Protein AF-A0A9P1HCJ3-F1 (afdb_monomer_lite)

pLDDT: mean 73.79, std 17.3, range [34.56, 95.31]

Foldseek 3Di:
DDAPFPPRDDPDDDDDPDPVDDVVCPPPDDDDDDDDPVCNVVVVVVVPFDADDVRHGPDDDDDPDDDDPDDPDPPDDDDDPPPPPPPPPDDDDDPDDDDPDPVPDPPPPVVVVVVVVVVVCCVVVPPDDDDPLVVDPDPVDDPDDPADPVNLVPDQDDDDPCSVVVVVVSVVVVVVVVVVVVVVVVPPDDDPDDPPPPVVVVVVVVVVVVVVVVVVVVVVVVVVVVVVVVVVVPPDDDDDDPDDDDD

Sequence (247 aa):
MANAGPNDNGSQFFITIGTEGTPSLNKKHTLFGKVVGPTVYNMLNIANCDIGEDERPKTINKILGAKIVSNPFNDIVPREPKKKEKKKDKKKEEKKVETKKLNLLSFGDEAEEDEAEIEQVNKKLNIKGKSAHDVLQDEKLSTQVAVTRDEFEDYEPEANEDSSKVSESLDKIRAKFAKRKKQTEAADEPEEEEKEIDYDKMKAEQRKEDEEARISEMQSELKAMQKEYLKAIRGPKQKKNQQGISL

Structure (mmCIF, N/CA/C/O backbone):
data_AF-A0A9P1HCJ3-F1
#
_entry.id   AF-A0A9P1HCJ3-F1
#
loop_
_atom_site.group_PDB
_atom_site.id
_atom_site.type_symbol
_atom_site.label_atom_id
_atom_site.label_alt_id
_atom_site.label_comp_id
_atom_site.label_asym_id
_atom_site.label_entity_id
_atom_site.label_seq_id
_atom_site.pdbx_PDB_ins_code
_atom_site.Cartn_x
_atom_site.Cartn_y
_atom_site.Cartn_z
_atom_site.occupancy
_atom_site.B_iso_or_equiv
_atom_site.auth_seq_id
_atom_site.auth_comp_id
_atom_site.auth_asym_id
_atom_site.auth_atom_id
_atom_site.pdbx_PDB_model_num
ATOM 1 N N . MET A 1 1 ? 9.326 2.859 -7.436 1.00 93.25 1 MET A N 1
ATOM 2 C CA . MET A 1 1 ? 9.964 2.414 -6.180 1.00 93.25 1 MET A CA 1
ATOM 3 C C . MET A 1 1 ? 10.653 3.606 -5.556 1.00 93.25 1 MET A C 1
ATOM 5 O O . MET A 1 1 ? 11.286 4.361 -6.291 1.00 93.25 1 MET A O 1
ATOM 9 N N . ALA A 1 2 ? 10.479 3.809 -4.251 1.00 93.38 2 ALA A N 1
ATOM 10 C CA . ALA A 1 2 ? 11.213 4.846 -3.534 1.00 93.38 2 ALA A CA 1
ATOM 11 C C . ALA A 1 2 ? 12.668 4.393 -3.352 1.00 93.38 2 ALA A C 1
ATOM 13 O O . ALA A 1 2 ? 12.914 3.211 -3.109 1.00 93.38 2 ALA A O 1
ATOM 14 N N . ASN A 1 3 ? 13.608 5.319 -3.513 1.00 93.94 3 ASN A N 1
ATOM 15 C CA . ASN A 1 3 ? 15.036 5.084 -3.328 1.00 93.94 3 ASN A CA 1
ATOM 16 C C . ASN A 1 3 ? 15.704 6.363 -2.798 1.00 93.94 3 ASN A C 1
ATOM 18 O O . ASN A 1 3 ? 15.200 7.462 -3.035 1.00 93.94 3 ASN A O 1
ATOM 22 N N . ALA A 1 4 ? 16.824 6.221 -2.085 1.00 92.31 4 ALA A N 1
ATOM 23 C CA . ALA A 1 4 ? 17.695 7.345 -1.730 1.00 92.31 4 ALA A CA 1
ATOM 24 C C . ALA A 1 4 ? 18.913 7.464 -2.669 1.00 92.31 4 ALA A C 1
ATOM 26 O O . ALA A 1 4 ? 19.679 8.424 -2.588 1.00 92.31 4 ALA A O 1
ATOM 27 N N . GLY A 1 5 ? 19.093 6.503 -3.581 1.00 90.81 5 GLY A N 1
ATOM 28 C CA . GLY A 1 5 ? 20.186 6.472 -4.546 1.00 90.81 5 GLY A CA 1
ATOM 29 C C . GLY A 1 5 ? 20.112 5.281 -5.511 1.00 90.81 5 GLY A C 1
ATOM 30 O O . GLY A 1 5 ? 19.133 4.525 -5.511 1.00 90.81 5 GLY A O 1
ATOM 31 N N . PRO A 1 6 ? 21.136 5.098 -6.364 1.00 89.50 6 PRO A N 1
ATOM 32 C CA . PRO A 1 6 ? 21.217 3.962 -7.278 1.00 89.50 6 PRO A CA 1
ATOM 33 C C . PRO A 1 6 ? 21.221 2.632 -6.514 1.00 89.50 6 PRO A C 1
ATOM 35 O O . PRO A 1 6 ? 21.930 2.490 -5.523 1.00 89.50 6 PRO A O 1
ATOM 38 N N . ASN A 1 7 ? 20.462 1.646 -7.000 1.00 89.31 7 ASN A N 1
ATOM 39 C CA . ASN A 1 7 ? 20.349 0.298 -6.419 1.00 89.31 7 ASN A CA 1
ATOM 40 C C . ASN A 1 7 ? 19.829 0.224 -4.967 1.00 89.31 7 ASN A C 1
ATOM 42 O O . ASN A 1 7 ? 19.933 -0.825 -4.341 1.00 89.31 7 ASN A O 1
ATOM 46 N N . ASP A 1 8 ? 19.197 1.283 -4.459 1.00 94.19 8 ASP A N 1
ATOM 47 C CA . ASP A 1 8 ? 18.611 1.344 -3.111 1.00 94.19 8 ASP A CA 1
ATOM 48 C C . ASP A 1 8 ? 17.088 1.091 -3.124 1.00 94.19 8 ASP A C 1
ATOM 50 O O . ASP A 1 8 ? 16.290 1.781 -2.492 1.00 94.19 8 ASP A O 1
ATOM 54 N N . ASN A 1 9 ? 16.640 0.127 -3.934 1.00 93.44 9 ASN A N 1
ATOM 55 C CA . ASN A 1 9 ? 15.220 -0.214 -4.016 1.00 93.44 9 ASN A CA 1
ATOM 56 C C . ASN A 1 9 ? 14.856 -1.193 -2.891 1.00 93.44 9 ASN A C 1
ATOM 58 O O . ASN A 1 9 ? 15.189 -2.376 -2.955 1.00 93.44 9 ASN A O 1
ATOM 62 N N . GLY A 1 10 ? 14.156 -0.697 -1.872 1.00 92.94 10 GLY A N 1
ATOM 63 C CA . GLY A 1 10 ? 13.624 -1.506 -0.774 1.00 92.94 10 GLY A CA 1
ATOM 64 C C . GLY A 1 10 ? 12.189 -1.985 -1.013 1.00 92.94 10 GLY A C 1
ATOM 65 O O . GLY A 1 10 ? 11.797 -2.325 -2.124 1.00 92.94 10 GLY A O 1
ATOM 66 N N . SER A 1 11 ? 11.379 -1.988 0.049 1.00 94.31 11 SER A N 1
ATOM 67 C CA . SER A 1 11 ? 9.933 -2.257 -0.023 1.00 94.31 11 SER A CA 1
ATOM 68 C C . SER A 1 11 ? 9.075 -0.989 -0.116 1.00 94.31 11 SER A C 1
ATOM 70 O O . SER A 1 11 ? 7.862 -1.083 -0.285 1.00 94.31 11 SER A O 1
ATOM 72 N N . GLN A 1 12 ? 9.679 0.195 0.026 1.00 95.31 12 GLN A N 1
ATOM 73 C CA . GLN A 1 12 ? 8.962 1.466 -0.027 1.00 95.31 12 GLN A CA 1
ATOM 74 C C . GLN A 1 12 ? 8.597 1.825 -1.472 1.00 95.31 12 GLN A C 1
ATOM 76 O O . GLN A 1 12 ? 9.419 1.769 -2.392 1.00 95.31 12 GLN A O 1
ATOM 81 N N . PHE A 1 13 ? 7.353 2.240 -1.673 1.00 94.94 13 PHE A N 1
ATOM 82 C CA . PHE A 1 13 ? 6.845 2.697 -2.958 1.00 94.94 13 PHE A CA 1
ATOM 83 C C . PHE A 1 13 ? 6.013 3.963 -2.770 1.00 94.94 13 PHE A C 1
ATOM 85 O O . PHE A 1 13 ? 5.537 4.256 -1.677 1.00 94.94 13 PHE A O 1
ATOM 92 N N . PHE A 1 14 ? 5.849 4.708 -3.855 1.00 92.44 14 PHE A N 1
ATOM 93 C CA . PHE A 1 14 ? 5.005 5.892 -3.924 1.00 92.44 14 PHE A CA 1
ATOM 94 C C . PHE A 1 14 ? 4.099 5.773 -5.143 1.00 92.44 14 PHE A C 1
ATOM 96 O O . PHE A 1 14 ? 4.376 4.991 -6.059 1.00 92.44 14 PHE A O 1
ATOM 103 N N . ILE A 1 15 ? 3.027 6.555 -5.151 1.00 92.06 15 ILE A N 1
ATOM 104 C CA . ILE A 1 15 ? 2.077 6.601 -6.254 1.00 92.06 15 ILE A CA 1
ATOM 105 C C . ILE A 1 15 ? 1.998 8.039 -6.759 1.00 92.06 15 ILE A C 1
ATOM 107 O O . ILE A 1 15 ? 1.951 8.982 -5.974 1.00 92.06 15 ILE A O 1
ATOM 111 N N . THR A 1 16 ? 2.026 8.215 -8.075 1.00 91.50 16 THR A N 1
ATOM 112 C CA . THR A 1 16 ? 1.997 9.532 -8.717 1.00 91.50 16 THR A CA 1
ATOM 113 C C . THR A 1 16 ? 0.562 10.038 -8.824 1.00 91.50 16 THR A C 1
ATOM 115 O O . THR A 1 16 ? -0.258 9.395 -9.475 1.00 91.50 16 THR A O 1
ATOM 118 N N . ILE A 1 17 ? 0.265 11.185 -8.211 1.00 87.81 17 ILE A N 1
ATOM 119 C CA . ILE A 1 17 ? -1.085 11.782 -8.190 1.00 87.81 17 ILE A CA 1
ATOM 120 C C . ILE A 1 17 ? -1.274 12.827 -9.309 1.00 87.81 17 ILE A C 1
ATOM 122 O O . ILE A 1 17 ? -2.397 13.113 -9.711 1.00 87.81 17 ILE A O 1
ATOM 126 N N . GLY A 1 18 ? -0.183 13.394 -9.835 1.00 78.81 18 GLY A N 1
ATOM 127 C CA . GLY A 1 18 ? -0.240 14.474 -10.822 1.00 78.81 18 GLY A CA 1
ATOM 128 C C . GLY A 1 18 ? -0.685 14.019 -12.215 1.00 78.81 18 GLY A C 1
ATOM 129 O O . GLY A 1 18 ? -0.161 13.043 -12.753 1.00 78.81 18 GLY A O 1
ATOM 130 N N . THR A 1 19 ? -1.595 14.782 -12.824 1.00 71.31 19 THR A N 1
ATOM 131 C CA . THR A 1 19 ? -2.056 14.623 -14.216 1.00 71.31 19 THR A CA 1
ATOM 132 C C . THR A 1 19 ? -0.987 14.981 -15.249 1.00 71.31 19 THR A C 1
ATOM 134 O O . THR A 1 19 ? -0.964 14.392 -16.324 1.00 71.31 19 THR A O 1
ATOM 137 N N . GLU A 1 20 ? -0.071 15.894 -14.921 1.00 75.06 20 GLU A N 1
ATOM 138 C CA . GLU A 1 20 ? 1.020 16.331 -15.812 1.00 75.06 20 GLU A CA 1
ATOM 139 C C . GLU A 1 20 ? 2.244 15.393 -15.784 1.00 75.06 20 GLU A C 1
ATOM 141 O O . GLU A 1 20 ? 3.224 15.597 -16.502 1.00 75.06 20 GLU A O 1
ATOM 146 N N . GLY A 1 21 ? 2.193 14.331 -14.971 1.00 75.06 21 GLY A N 1
ATOM 147 C CA . GLY A 1 21 ? 3.339 13.464 -14.714 1.00 75.06 21 GLY A CA 1
ATOM 148 C C . GLY A 1 21 ? 4.440 14.164 -13.905 1.00 75.06 21 GLY A C 1
ATOM 149 O O . GLY A 1 21 ? 4.333 15.321 -13.514 1.00 75.06 21 GLY A O 1
ATOM 150 N N . THR A 1 22 ? 5.511 13.435 -13.588 1.00 86.38 22 THR A N 1
ATOM 151 C CA . THR A 1 22 ? 6.635 13.947 -12.778 1.00 86.38 22 THR A CA 1
ATOM 152 C C . THR A 1 22 ? 7.954 13.753 -13.535 1.00 86.38 22 THR A C 1
ATOM 154 O O . THR A 1 22 ? 8.669 12.773 -13.305 1.00 86.38 22 THR A O 1
ATOM 157 N N . PRO A 1 23 ? 8.311 14.664 -14.465 1.00 88.19 23 PRO A N 1
ATOM 158 C CA . PRO A 1 23 ? 9.477 14.480 -15.332 1.00 88.19 23 PRO A CA 1
ATOM 159 C C . PRO A 1 23 ? 10.807 14.450 -14.563 1.00 88.19 23 PRO A C 1
ATOM 161 O O . PRO A 1 23 ? 11.772 13.842 -15.021 1.00 88.19 23 PRO A O 1
ATOM 164 N N . SER A 1 24 ? 10.854 15.043 -13.368 1.00 88.81 24 SER A N 1
ATOM 165 C CA . SER A 1 24 ? 12.015 15.041 -12.468 1.00 88.81 24 SER A CA 1
ATOM 166 C C . SER A 1 24 ? 12.389 13.654 -11.926 1.00 88.81 24 SER A C 1
ATOM 168 O O . SER A 1 24 ? 13.541 13.455 -11.518 1.00 88.81 24 SER A O 1
ATOM 170 N N . LEU A 1 25 ? 11.437 12.714 -11.932 1.00 89.94 25 LEU A N 1
ATOM 171 C CA . LEU A 1 25 ? 11.580 11.341 -11.437 1.00 89.94 25 LEU A CA 1
ATOM 172 C C . LEU A 1 25 ? 11.974 10.352 -12.550 1.00 89.94 25 LEU A C 1
ATOM 174 O O . LEU A 1 25 ? 12.326 9.200 -12.267 1.00 89.94 25 LEU A O 1
ATOM 178 N N . ASN A 1 26 ? 11.961 10.795 -13.813 1.00 90.06 26 ASN A N 1
ATOM 179 C CA . ASN A 1 26 ? 12.306 9.966 -14.963 1.00 90.06 26 ASN A CA 1
ATOM 180 C C . ASN A 1 26 ? 13.742 9.441 -14.861 1.00 90.06 26 ASN A C 1
ATOM 182 O O . ASN A 1 26 ? 14.668 10.177 -14.525 1.00 90.06 26 ASN A O 1
ATOM 186 N N . LYS A 1 27 ? 13.924 8.154 -15.186 1.00 90.38 27 LYS A N 1
ATOM 187 C CA . LYS A 1 27 ? 15.209 7.428 -15.125 1.00 90.38 27 LYS A CA 1
ATOM 188 C C . LYS A 1 27 ? 15.866 7.363 -13.732 1.00 90.38 27 LYS A C 1
ATOM 190 O O . LYS A 1 27 ? 16.975 6.853 -13.630 1.00 90.38 27 LYS A O 1
ATOM 195 N N . LYS A 1 28 ? 15.199 7.832 -12.669 1.00 91.25 28 LYS A N 1
ATOM 196 C CA . LYS A 1 28 ? 15.683 7.735 -11.278 1.00 91.25 28 LYS A CA 1
ATOM 197 C C . LYS A 1 28 ? 14.972 6.646 -10.484 1.00 91.25 28 LYS A C 1
ATOM 199 O O . LYS A 1 28 ? 15.607 5.950 -9.699 1.00 91.25 28 LYS A O 1
ATOM 204 N N . HIS A 1 29 ? 13.670 6.482 -10.708 1.00 92.69 29 HIS A N 1
ATOM 205 C CA . HIS A 1 29 ? 12.839 5.518 -9.991 1.00 92.69 29 HIS A CA 1
ATOM 206 C C . HIS A 1 29 ? 12.282 4.453 -10.933 1.00 92.69 29 HIS A C 1
ATOM 208 O O . HIS A 1 29 ? 11.848 4.752 -12.045 1.00 92.69 29 HIS A O 1
ATOM 214 N N . THR A 1 30 ? 12.234 3.208 -10.462 1.00 93.50 30 THR A N 1
ATOM 215 C CA . THR A 1 30 ? 11.642 2.100 -11.222 1.00 93.50 30 THR A CA 1
ATOM 216 C C . THR A 1 30 ? 10.116 2.141 -11.140 1.00 93.50 30 THR A C 1
ATOM 218 O O . THR A 1 30 ? 9.549 2.097 -10.042 1.00 93.50 30 THR A O 1
ATOM 221 N N . LEU A 1 31 ? 9.451 2.188 -12.294 1.00 92.88 31 LEU A N 1
ATOM 222 C CA . LEU A 1 31 ? 8.004 2.013 -12.428 1.00 92.88 31 LEU A CA 1
ATOM 223 C C . LEU A 1 31 ? 7.702 0.519 -12.599 1.00 92.88 31 LEU A C 1
ATOM 225 O O . LEU A 1 31 ? 8.273 -0.116 -13.480 1.00 92.88 31 LEU A O 1
ATOM 229 N N . PHE A 1 32 ? 6.828 -0.038 -11.759 1.00 93.19 32 PHE A N 1
ATOM 230 C CA . PHE A 1 32 ? 6.511 -1.476 -11.762 1.00 93.19 32 PHE A CA 1
ATOM 231 C C . PHE A 1 32 ? 5.036 -1.788 -12.049 1.00 93.19 32 PHE A C 1
ATOM 233 O O . PHE A 1 32 ? 4.678 -2.948 -12.221 1.00 93.19 32 PHE A O 1
ATOM 240 N N . GLY A 1 33 ? 4.162 -0.782 -12.097 1.00 92.81 33 GLY A N 1
ATOM 241 C CA . GLY A 1 33 ? 2.736 -1.007 -12.298 1.00 92.81 33 GLY A CA 1
ATOM 242 C C . GLY A 1 33 ? 1.946 0.282 -12.467 1.00 92.81 33 GLY A C 1
ATOM 243 O O . GLY A 1 33 ? 2.474 1.381 -12.297 1.00 92.81 33 GLY A O 1
ATOM 244 N N . LYS A 1 34 ? 0.665 0.124 -12.805 1.00 92.56 34 LYS A N 1
ATOM 245 C CA . LYS A 1 34 ? -0.318 1.205 -12.924 1.00 92.56 34 LYS A CA 1
ATOM 246 C C . LYS A 1 34 ? -1.596 0.829 -12.183 1.00 92.56 34 LYS A C 1
ATOM 248 O O . LYS A 1 34 ? -1.960 -0.344 -12.133 1.00 92.56 34 LYS A O 1
ATOM 253 N N . VAL A 1 35 ? -2.279 1.829 -11.640 1.00 91.94 35 VAL A N 1
ATOM 254 C CA . VAL A 1 35 ? -3.602 1.651 -11.031 1.00 91.94 35 VAL A CA 1
ATOM 255 C C . VAL A 1 35 ? -4.648 1.526 -12.143 1.00 91.94 35 VAL A C 1
ATOM 257 O O . VAL A 1 35 ? -4.551 2.192 -13.174 1.00 91.94 35 VAL A O 1
ATOM 260 N N . VAL A 1 36 ? -5.627 0.641 -11.960 1.00 90.94 36 VAL A N 1
ATOM 261 C CA . VAL A 1 36 ? -6.682 0.376 -12.949 1.00 90.94 36 VAL A CA 1
ATOM 262 C C . VAL A 1 36 ? -7.877 1.293 -12.681 1.00 90.94 36 VAL A C 1
ATOM 264 O O . VAL A 1 36 ? -8.247 1.509 -11.533 1.00 90.94 36 VAL A O 1
ATOM 267 N N . GLY A 1 37 ? -8.494 1.811 -13.747 1.00 85.19 37 GLY A N 1
ATOM 268 C CA . GLY A 1 37 ? -9.531 2.857 -13.740 1.00 85.19 37 GLY A CA 1
ATOM 269 C C . GLY A 1 37 ? -10.477 2.926 -12.527 1.00 85.19 37 GLY A C 1
ATOM 270 O O . GLY A 1 37 ? -10.467 3.949 -11.844 1.00 85.19 37 GLY A O 1
ATOM 271 N N . PRO A 1 38 ? -11.269 1.883 -12.208 1.00 86.50 38 PRO A N 1
ATOM 272 C CA . PRO A 1 38 ? -12.276 1.968 -11.147 1.00 86.50 38 PRO A CA 1
ATOM 273 C C . PRO A 1 38 ? -11.685 2.194 -9.748 1.00 86.50 38 PRO A C 1
ATOM 275 O O . PRO A 1 38 ? -12.377 2.702 -8.873 1.00 86.50 38 PRO A O 1
ATOM 278 N N . THR A 1 39 ? -10.410 1.862 -9.518 1.00 90.56 39 THR A N 1
ATOM 279 C CA . THR A 1 39 ? -9.747 2.042 -8.215 1.00 90.56 39 THR A CA 1
ATOM 280 C C . THR A 1 39 ? -8.904 3.314 -8.128 1.00 90.56 39 THR A C 1
ATOM 282 O O . THR A 1 39 ? -8.382 3.625 -7.056 1.00 90.56 39 THR A O 1
ATOM 285 N N . VAL A 1 40 ? -8.812 4.099 -9.210 1.00 90.75 40 VAL A N 1
ATOM 286 C CA . VAL A 1 40 ? -8.090 5.385 -9.221 1.00 90.75 40 VAL A CA 1
ATOM 287 C C . VAL A 1 40 ? -8.726 6.378 -8.247 1.00 90.75 40 VAL A C 1
ATOM 289 O O . VAL A 1 40 ? -8.014 7.071 -7.526 1.00 90.75 40 VAL A O 1
ATOM 292 N N . TYR A 1 41 ? -10.058 6.402 -8.152 1.00 90.25 41 TYR A N 1
ATOM 293 C CA . TYR A 1 41 ? -10.755 7.290 -7.219 1.00 90.25 41 TYR A CA 1
ATOM 294 C C . TYR A 1 41 ? -10.390 7.004 -5.753 1.00 90.25 41 TYR A C 1
ATOM 296 O O . TYR A 1 41 ? -10.137 7.930 -4.987 1.00 90.25 41 TYR A O 1
ATOM 304 N N . ASN A 1 42 ? -10.268 5.727 -5.372 1.00 91.12 42 ASN A N 1
ATOM 305 C CA . ASN A 1 42 ? -9.869 5.340 -4.014 1.00 91.12 42 ASN A CA 1
ATOM 306 C C . ASN A 1 42 ? -8.463 5.847 -3.676 1.00 91.12 42 ASN A C 1
ATOM 308 O O . ASN A 1 42 ? -8.212 6.298 -2.562 1.00 91.12 42 ASN A O 1
ATOM 312 N N . MET A 1 43 ? -7.553 5.809 -4.649 1.00 90.19 43 MET A N 1
ATOM 313 C CA . MET A 1 43 ? -6.208 6.352 -4.500 1.00 90.19 43 MET A CA 1
ATOM 314 C C . MET A 1 43 ? -6.222 7.880 -4.338 1.00 90.19 43 MET A C 1
ATOM 316 O O . MET A 1 43 ? -5.533 8.401 -3.465 1.00 90.19 43 MET A O 1
ATOM 320 N N . LEU A 1 44 ? -7.014 8.599 -5.140 1.00 89.94 44 LEU A N 1
ATOM 321 C CA . LEU A 1 44 ? -7.163 10.052 -5.002 1.00 89.94 44 LEU A CA 1
ATOM 322 C C . LEU A 1 44 ? -7.750 10.427 -3.637 1.00 89.94 44 LEU A C 1
ATOM 324 O O . LEU A 1 44 ? -7.294 11.375 -3.008 1.00 89.94 44 LEU A O 1
ATOM 328 N N . ASN A 1 45 ? -8.696 9.636 -3.133 1.00 90.00 45 ASN A N 1
ATOM 329 C CA . ASN A 1 45 ? -9.256 9.838 -1.803 1.00 90.00 45 ASN A CA 1
ATOM 330 C C . ASN A 1 45 ? -8.207 9.663 -0.688 1.00 90.00 45 ASN A C 1
ATOM 332 O O . ASN A 1 45 ? -8.217 10.407 0.285 1.00 90.00 45 ASN A O 1
ATOM 336 N N . ILE A 1 46 ? -7.263 8.727 -0.843 1.00 88.94 46 ILE A N 1
ATOM 337 C CA . ILE A 1 46 ? -6.133 8.554 0.090 1.00 88.94 46 ILE A CA 1
ATOM 338 C C . ILE A 1 46 ? -5.212 9.782 0.090 1.00 88.94 46 ILE A C 1
ATOM 340 O O . ILE A 1 46 ? -4.645 10.104 1.132 1.00 88.94 46 ILE A O 1
ATOM 344 N N . ALA A 1 47 ? -5.059 10.452 -1.057 1.00 87.38 47 ALA A N 1
ATOM 345 C CA . ALA A 1 47 ? -4.259 11.668 -1.189 1.00 87.38 47 ALA A CA 1
ATOM 346 C C . ALA A 1 47 ? -4.958 12.920 -0.626 1.00 87.38 47 ALA A C 1
ATOM 348 O O . ALA A 1 47 ? -4.286 13.857 -0.202 1.00 87.38 47 ALA A O 1
ATOM 349 N N . ASN A 1 48 ? -6.293 12.928 -0.590 1.00 87.88 48 ASN A N 1
ATOM 350 C CA . ASN A 1 48 ? -7.107 14.015 -0.045 1.00 87.88 48 ASN A CA 1
ATOM 351 C C . ASN A 1 48 ? -7.156 13.961 1.492 1.00 87.88 48 ASN A C 1
ATOM 353 O O . ASN A 1 48 ? -8.204 13.730 2.093 1.00 87.88 48 ASN A O 1
ATOM 357 N N . CYS A 1 49 ? -6.014 14.159 2.144 1.00 87.50 49 CYS A N 1
ATOM 358 C CA . CYS A 1 49 ? -5.913 14.217 3.597 1.00 87.50 49 CYS A CA 1
ATOM 359 C C . CYS A 1 49 ? -5.151 15.462 4.049 1.00 87.50 49 CYS A C 1
ATOM 361 O O . CYS A 1 49 ? -4.206 15.894 3.392 1.00 87.50 49 CYS A O 1
ATOM 363 N N . ASP A 1 50 ? -5.514 15.992 5.214 1.00 90.00 50 ASP A N 1
ATOM 364 C CA . ASP A 1 50 ? -4.750 17.053 5.862 1.00 90.00 50 ASP A CA 1
ATOM 365 C C . ASP A 1 50 ? -3.317 16.597 6.157 1.00 90.00 50 ASP A C 1
ATOM 367 O O . ASP A 1 50 ? -3.097 15.57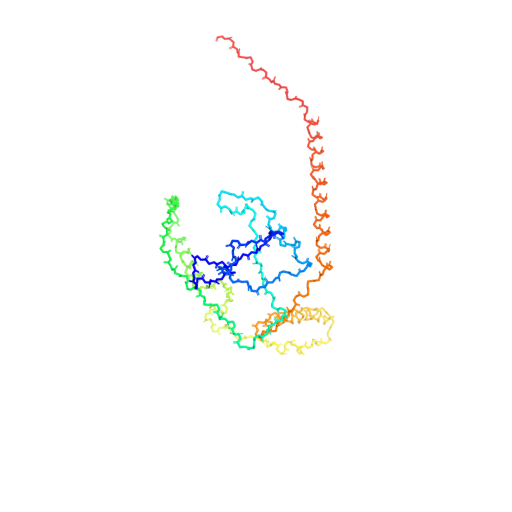6 6.821 1.00 90.00 50 ASP A O 1
ATOM 371 N N . ILE A 1 51 ? -2.348 17.397 5.723 1.00 90.75 51 ILE A N 1
ATOM 372 C CA . ILE A 1 51 ? -0.918 17.142 5.895 1.00 90.75 51 ILE A CA 1
ATOM 373 C C . ILE A 1 51 ? -0.393 17.969 7.083 1.00 90.75 51 ILE A C 1
ATOM 375 O O . ILE A 1 51 ? -0.809 19.110 7.287 1.00 90.75 51 ILE A O 1
ATOM 379 N N . GLY A 1 52 ? 0.462 17.364 7.911 1.00 89.56 52 GLY A N 1
ATOM 380 C CA . GLY A 1 52 ? 1.175 18.021 9.012 1.00 89.56 52 GLY A CA 1
ATOM 381 C C . GLY A 1 52 ? 2.529 18.614 8.597 1.00 89.56 52 GLY A C 1
ATOM 382 O O . GLY A 1 52 ? 2.804 18.801 7.418 1.00 89.56 52 GLY A O 1
ATOM 383 N N . GLU A 1 53 ? 3.384 18.892 9.582 1.00 89.00 53 GLU A N 1
ATOM 384 C CA . GLU A 1 53 ? 4.660 19.611 9.399 1.00 89.00 53 GLU A CA 1
ATOM 385 C C . GLU A 1 53 ? 5.723 18.801 8.620 1.00 89.00 53 GLU A C 1
ATOM 387 O O . GLU A 1 53 ? 6.457 19.370 7.821 1.00 89.00 53 GLU A O 1
ATOM 392 N N . ASP A 1 54 ? 5.731 17.468 8.753 1.00 88.88 54 ASP A N 1
ATOM 393 C CA . ASP A 1 54 ? 6.707 16.560 8.112 1.00 88.88 54 ASP A CA 1
ATOM 394 C C . ASP A 1 54 ? 6.133 15.800 6.900 1.00 88.88 54 ASP A C 1
ATOM 396 O O . ASP A 1 54 ? 6.380 14.604 6.732 1.00 88.88 54 ASP A O 1
ATOM 400 N N . GLU A 1 55 ? 5.247 16.427 6.121 1.00 87.50 55 GLU A N 1
ATOM 401 C CA . GLU A 1 55 ? 4.509 15.768 5.021 1.00 87.50 55 GLU A CA 1
ATOM 402 C C . GLU A 1 55 ? 3.699 14.529 5.462 1.00 87.50 55 GLU A C 1
ATOM 404 O O . GLU A 1 55 ? 3.228 13.720 4.659 1.00 87.50 55 GLU A O 1
ATOM 409 N N . ARG A 1 56 ? 3.501 14.376 6.775 1.00 89.44 56 ARG A N 1
ATOM 410 C CA . ARG A 1 56 ? 2.802 13.245 7.370 1.00 89.44 56 ARG A CA 1
ATOM 411 C C . ARG A 1 56 ? 1.303 13.541 7.444 1.00 89.44 56 ARG A C 1
ATOM 413 O O . ARG A 1 56 ? 0.923 14.538 8.061 1.00 89.44 56 ARG A O 1
ATOM 420 N N . PRO A 1 57 ? 0.436 12.669 6.901 1.00 90.69 57 PRO A N 1
ATOM 421 C CA . PRO A 1 57 ? -1.008 12.814 7.039 1.00 90.69 57 PRO A CA 1
ATOM 422 C C . PRO A 1 57 ? -1.455 12.819 8.502 1.00 90.69 57 PRO A C 1
ATOM 424 O O . PRO A 1 57 ? -1.011 11.975 9.288 1.00 90.69 57 PRO A O 1
ATOM 427 N N . LYS A 1 58 ? -2.394 13.705 8.855 1.00 89.44 58 LYS A N 1
ATOM 428 C CA . LYS A 1 58 ? -3.095 13.651 10.151 1.00 89.44 58 LYS A CA 1
ATOM 429 C C . LYS A 1 58 ? -3.911 12.361 10.268 1.00 89.44 58 LYS A C 1
ATOM 431 O O . LYS A 1 58 ? -3.884 11.692 11.299 1.00 89.44 58 LYS A O 1
ATOM 436 N N . THR A 1 59 ? -4.588 11.987 9.182 1.00 86.81 59 THR A N 1
ATOM 437 C CA . THR A 1 59 ? -5.346 10.737 9.070 1.00 86.81 59 THR A CA 1
ATOM 438 C C . THR A 1 59 ? -4.487 9.684 8.382 1.00 86.81 59 THR A C 1
ATOM 440 O O . THR A 1 59 ? -4.217 9.768 7.187 1.00 86.81 59 THR A O 1
ATOM 443 N N . ILE A 1 60 ? -4.031 8.684 9.140 1.00 87.81 60 ILE A N 1
ATOM 444 C CA . ILE A 1 60 ? -3.124 7.650 8.628 1.00 87.81 60 ILE A CA 1
ATOM 445 C C . ILE A 1 60 ? -3.926 6.525 7.969 1.00 87.81 60 ILE A C 1
ATOM 447 O O . ILE A 1 60 ? -4.577 5.732 8.651 1.00 87.81 60 ILE A O 1
ATOM 451 N N . ASN A 1 61 ? -3.795 6.403 6.650 1.00 90.44 61 ASN A N 1
ATOM 452 C CA . ASN A 1 61 ? -4.322 5.278 5.884 1.00 90.44 61 ASN A CA 1
ATOM 453 C C . ASN A 1 61 ? -3.405 4.050 6.031 1.00 90.44 61 ASN A C 1
ATOM 455 O O . ASN A 1 61 ? -2.183 4.158 5.924 1.00 90.44 61 ASN A O 1
ATOM 459 N N . LYS A 1 62 ? -3.988 2.873 6.292 1.00 92.81 62 LYS A N 1
ATOM 460 C CA . LYS A 1 62 ? -3.258 1.605 6.467 1.00 92.81 62 LYS A CA 1
ATOM 461 C C . LYS A 1 62 ? -3.677 0.589 5.413 1.00 92.81 62 LYS A C 1
ATOM 463 O O . LYS A 1 62 ? -4.847 0.503 5.057 1.00 92.81 62 LYS A O 1
ATOM 468 N N . ILE A 1 63 ? -2.721 -0.221 4.966 1.00 93.75 63 ILE A N 1
ATOM 469 C CA . ILE A 1 63 ? -2.982 -1.370 4.097 1.00 93.75 63 ILE A CA 1
ATOM 470 C C . ILE A 1 63 ? -3.390 -2.540 4.994 1.00 93.75 63 ILE A C 1
ATOM 472 O O . ILE A 1 63 ? -2.599 -2.976 5.828 1.00 93.75 63 ILE A O 1
ATOM 476 N N . LEU A 1 64 ? -4.625 -3.020 4.846 1.00 94.31 64 LEU A N 1
ATOM 477 C CA . LEU A 1 64 ? -5.155 -4.133 5.644 1.00 94.31 64 LEU A CA 1
ATOM 478 C C . LEU A 1 64 ? -4.654 -5.494 5.146 1.00 94.31 64 LEU A C 1
ATOM 480 O O . LEU A 1 64 ? -4.370 -6.383 5.940 1.00 94.31 64 LEU A O 1
ATOM 484 N N . GLY A 1 65 ? -4.513 -5.640 3.831 1.00 94.19 65 GLY A N 1
ATOM 485 C CA . GLY A 1 65 ? -4.056 -6.861 3.185 1.00 94.19 65 GLY A CA 1
ATOM 486 C C . GLY A 1 65 ? -3.820 -6.635 1.697 1.00 94.19 65 GLY A C 1
ATOM 487 O O . GLY A 1 65 ? -4.121 -5.566 1.163 1.00 94.19 65 GLY A O 1
ATOM 488 N N . ALA A 1 66 ? -3.271 -7.645 1.030 1.00 94.25 66 ALA A N 1
ATOM 489 C CA . ALA A 1 66 ? -3.045 -7.645 -0.408 1.00 94.25 66 ALA A CA 1
ATOM 490 C C . ALA A 1 66 ? -3.435 -9.012 -0.980 1.00 94.25 66 ALA A C 1
ATOM 492 O O . ALA A 1 66 ? -3.058 -10.039 -0.421 1.00 94.25 66 ALA A O 1
ATOM 493 N N . LYS A 1 67 ? -4.176 -9.016 -2.093 1.00 94.38 67 LYS A N 1
ATOM 494 C CA . LYS A 1 67 ? -4.546 -10.223 -2.844 1.00 94.38 67 LYS A CA 1
ATOM 495 C C . LYS A 1 67 ? -3.900 -10.161 -4.223 1.00 94.38 67 LYS A C 1
ATOM 497 O O . LYS A 1 67 ? -4.029 -9.157 -4.923 1.00 94.38 67 LYS A O 1
ATOM 502 N N . ILE A 1 68 ? -3.205 -11.227 -4.607 1.00 94.25 68 ILE A N 1
ATOM 503 C CA . ILE A 1 68 ? -2.607 -11.359 -5.937 1.00 94.25 68 ILE A CA 1
ATOM 504 C C . ILE A 1 68 ? -3.660 -11.995 -6.846 1.00 94.25 68 ILE A C 1
ATOM 506 O O . ILE A 1 68 ? -4.058 -13.130 -6.622 1.00 94.25 68 ILE A O 1
ATOM 510 N N . VAL A 1 69 ? -4.142 -11.250 -7.845 1.00 93.06 69 VAL A N 1
ATOM 511 C CA . VAL A 1 69 ? -5.186 -11.734 -8.772 1.00 93.06 69 VAL A CA 1
ATOM 512 C C . VAL A 1 69 ? -4.604 -12.675 -9.828 1.00 93.06 69 VAL A C 1
ATOM 514 O O . VAL A 1 69 ? -5.215 -13.678 -10.169 1.00 93.06 69 VAL A O 1
ATOM 517 N N . SER A 1 70 ? -3.420 -12.350 -10.346 1.00 94.38 70 SER A N 1
ATOM 518 C CA . SER A 1 70 ? -2.724 -13.138 -11.361 1.00 94.38 70 SER A CA 1
ATOM 519 C C . SER A 1 70 ? -1.231 -13.085 -11.071 1.00 94.38 70 SER A C 1
ATOM 521 O O . SER A 1 70 ? -0.624 -12.021 -11.192 1.00 94.38 70 SER A O 1
ATOM 523 N N . ASN A 1 71 ? -0.647 -14.215 -10.674 1.00 94.31 71 ASN A N 1
ATOM 524 C CA . ASN A 1 71 ? 0.791 -14.334 -10.457 1.00 94.31 71 ASN A CA 1
ATOM 525 C C . ASN A 1 71 ? 1.460 -14.919 -11.717 1.00 94.31 71 ASN A C 1
ATOM 527 O O . ASN A 1 71 ? 1.198 -16.076 -12.035 1.00 94.31 71 ASN A O 1
ATOM 531 N N . PRO A 1 72 ? 2.304 -14.161 -12.442 1.00 95.06 72 PRO A N 1
ATOM 532 C CA . PRO A 1 72 ? 3.012 -14.673 -13.616 1.00 95.06 72 PRO A CA 1
ATOM 533 C C . PRO A 1 72 ? 4.256 -15.510 -13.271 1.00 95.06 72 PRO A C 1
ATOM 535 O O . PRO A 1 72 ? 4.848 -16.103 -14.169 1.00 95.06 72 PRO A O 1
ATOM 538 N N . PHE A 1 73 ? 4.677 -15.540 -12.003 1.00 94.25 73 PHE A N 1
ATOM 539 C CA . PHE A 1 73 ? 5.886 -16.228 -11.557 1.00 94.25 73 PHE A CA 1
ATOM 540 C C . PHE A 1 73 ? 5.537 -17.471 -10.737 1.00 94.25 73 PHE A C 1
ATOM 542 O O . PHE A 1 73 ? 4.939 -17.372 -9.665 1.00 94.25 73 PHE A O 1
ATOM 549 N N . ASN A 1 74 ? 5.953 -18.640 -11.222 1.00 91.94 74 ASN A N 1
ATOM 550 C CA . ASN A 1 74 ? 5.677 -19.926 -10.571 1.00 91.94 74 ASN A CA 1
ATOM 551 C C . ASN A 1 74 ? 6.705 -20.287 -9.483 1.00 91.94 74 ASN A C 1
ATOM 553 O O . ASN A 1 74 ? 6.506 -21.240 -8.741 1.00 91.94 74 ASN A O 1
ATOM 557 N N . ASP A 1 75 ? 7.808 -19.547 -9.400 1.00 94.69 75 ASP A N 1
ATOM 558 C CA . ASP A 1 75 ? 8.971 -19.813 -8.548 1.00 94.69 75 ASP A CA 1
ATOM 559 C C . ASP A 1 75 ? 9.029 -18.937 -7.283 1.00 94.69 75 ASP A C 1
ATOM 561 O O . ASP A 1 75 ? 9.917 -19.104 -6.444 1.00 94.69 75 ASP A O 1
ATOM 565 N N . ILE A 1 76 ? 8.085 -18.008 -7.105 1.00 91.81 76 ILE A N 1
ATOM 566 C CA . ILE A 1 76 ? 8.039 -17.145 -5.921 1.00 91.81 76 ILE A CA 1
ATOM 567 C C . ILE A 1 76 ? 7.454 -17.918 -4.738 1.00 91.81 76 ILE A C 1
ATOM 569 O O . ILE A 1 76 ? 6.245 -18.123 -4.646 1.00 91.81 76 ILE A O 1
ATOM 573 N N . VAL A 1 77 ? 8.312 -18.267 -3.782 1.00 91.69 77 VAL A N 1
ATOM 574 C CA . VAL A 1 77 ? 7.908 -18.860 -2.501 1.00 91.69 77 VAL A CA 1
ATOM 575 C C . VAL A 1 77 ? 7.899 -17.777 -1.409 1.00 91.69 77 VAL A C 1
ATOM 577 O O . VAL A 1 77 ? 8.939 -17.151 -1.162 1.00 91.69 77 VAL A O 1
ATOM 580 N N . PRO A 1 78 ? 6.757 -17.515 -0.737 1.00 91.69 78 PRO A N 1
ATOM 581 C CA . PRO A 1 78 ? 6.697 -16.586 0.386 1.00 91.69 78 PRO A CA 1
ATOM 582 C C . PRO A 1 78 ? 7.653 -16.994 1.509 1.00 91.69 78 PRO A C 1
ATOM 584 O O . PRO A 1 78 ? 7.727 -18.154 1.904 1.00 91.69 78 PRO A O 1
ATOM 587 N N . ARG A 1 79 ? 8.382 -16.019 2.058 1.00 92.81 79 ARG A N 1
ATOM 588 C CA . ARG A 1 79 ? 9.248 -16.269 3.215 1.00 92.81 79 ARG A CA 1
ATOM 589 C C . ARG A 1 79 ? 8.388 -16.493 4.450 1.00 92.81 79 ARG A C 1
ATOM 591 O O . ARG A 1 79 ? 7.542 -15.653 4.757 1.00 92.81 79 ARG A O 1
ATOM 598 N N . GLU A 1 80 ? 8.677 -17.553 5.198 1.00 87.25 80 GLU A N 1
ATOM 599 C CA . GLU A 1 80 ? 8.079 -17.742 6.514 1.00 87.25 80 GLU A CA 1
ATOM 600 C C . GLU A 1 80 ? 8.377 -16.525 7.403 1.00 87.25 80 GLU A C 1
ATOM 602 O O . GLU A 1 80 ? 9.517 -16.027 7.433 1.00 87.25 80 GLU A O 1
ATOM 607 N N . PRO A 1 81 ? 7.373 -16.001 8.124 1.00 83.00 81 PRO A N 1
ATOM 608 C CA . PRO A 1 81 ? 7.595 -14.892 9.025 1.00 83.00 81 PRO A CA 1
ATOM 609 C C . PRO A 1 81 ? 8.534 -15.368 10.130 1.00 83.00 81 PRO A C 1
ATOM 611 O O . PRO A 1 81 ? 8.142 -16.129 11.014 1.00 83.00 81 PRO A O 1
ATOM 614 N N . LYS A 1 82 ? 9.785 -14.892 10.114 1.00 73.75 82 LYS A N 1
ATOM 615 C CA . LYS A 1 82 ? 10.683 -15.051 11.260 1.00 73.75 82 LYS A CA 1
ATOM 616 C C . LYS A 1 82 ? 9.973 -14.431 12.459 1.00 73.75 82 LYS A C 1
ATOM 618 O O . LYS A 1 82 ? 9.871 -13.202 12.538 1.00 73.75 82 LYS A O 1
ATOM 623 N N . LYS A 1 83 ? 9.450 -15.271 13.365 1.00 65.50 83 LYS A N 1
ATOM 624 C CA . LYS A 1 83 ? 8.944 -14.839 14.671 1.00 65.50 83 LYS A CA 1
ATOM 625 C C . LYS A 1 83 ? 10.047 -13.976 15.256 1.00 65.50 83 LYS A C 1
ATOM 627 O O . LYS A 1 83 ? 11.140 -14.467 15.521 1.00 65.50 83 LYS A O 1
ATOM 632 N N . LYS A 1 84 ? 9.796 -12.671 15.365 1.00 61.09 84 LYS A N 1
ATOM 633 C CA . LYS A 1 84 ? 10.724 -11.774 16.037 1.00 61.09 84 LYS A CA 1
ATOM 634 C C . LYS A 1 84 ? 10.815 -12.299 17.460 1.00 61.09 84 LYS A C 1
ATOM 636 O O . LYS A 1 84 ? 9.877 -12.118 18.236 1.00 61.09 84 LYS A O 1
ATOM 641 N N . GLU A 1 85 ? 11.908 -12.981 17.785 1.00 55.53 85 GLU A N 1
ATOM 642 C CA . GLU A 1 85 ? 12.311 -13.142 19.169 1.00 55.53 85 GLU A CA 1
ATOM 643 C C . GLU A 1 85 ? 12.268 -11.738 19.752 1.00 55.53 85 GLU A C 1
ATOM 645 O O . GLU A 1 85 ? 12.929 -10.822 19.251 1.00 55.53 85 GLU A O 1
ATOM 650 N N . LYS A 1 86 ? 11.378 -11.534 20.725 1.00 51.59 86 LYS A N 1
ATOM 651 C CA . LYS A 1 86 ? 11.316 -10.290 21.473 1.00 51.59 86 LYS A CA 1
ATOM 652 C C . LYS A 1 86 ? 12.708 -10.115 22.068 1.00 51.59 86 LYS A C 1
ATOM 654 O O . LYS A 1 86 ? 13.021 -10.742 23.078 1.00 51.59 86 LYS A O 1
ATOM 659 N N . LYS A 1 87 ? 13.556 -9.298 21.435 1.00 44.41 87 LYS A N 1
ATOM 660 C CA . LYS A 1 87 ? 14.736 -8.760 22.098 1.00 44.41 87 LYS A CA 1
ATOM 661 C C . LYS A 1 87 ? 14.199 -8.146 23.381 1.00 44.41 87 LYS A C 1
ATOM 663 O O . LYS A 1 87 ? 13.345 -7.263 23.339 1.00 44.41 87 LYS A O 1
ATOM 668 N N . LYS A 1 88 ? 14.598 -8.729 24.513 1.00 41.91 88 LYS A N 1
ATOM 669 C CA . LYS A 1 88 ? 14.343 -8.207 25.853 1.00 41.91 88 LYS A CA 1
ATOM 670 C C . LYS A 1 88 ? 15.078 -6.874 25.945 1.00 41.91 88 LYS A C 1
ATOM 672 O O . LYS A 1 88 ? 16.184 -6.803 26.474 1.00 41.91 88 LYS A O 1
ATOM 677 N N . ASP A 1 89 ? 14.494 -5.830 25.376 1.00 44.09 89 ASP A N 1
ATOM 678 C CA . ASP A 1 89 ? 14.967 -4.474 25.566 1.00 44.09 89 ASP A CA 1
ATOM 679 C C . ASP A 1 89 ? 14.676 -4.100 27.021 1.00 44.09 89 ASP A C 1
ATOM 681 O O . ASP A 1 89 ? 13.536 -3.933 27.444 1.00 44.09 89 ASP A O 1
ATOM 685 N N . LYS A 1 90 ? 15.763 -4.127 27.796 1.00 42.59 90 LYS A N 1
ATOM 686 C CA . LYS A 1 90 ? 16.024 -3.448 29.067 1.00 42.59 90 LYS A CA 1
ATOM 687 C C . LYS A 1 90 ? 14.788 -2.844 29.750 1.00 42.59 90 LYS A C 1
ATOM 689 O O . LYS A 1 90 ? 14.338 -1.754 29.414 1.00 42.59 90 LYS A O 1
ATOM 694 N N . LYS A 1 91 ? 14.341 -3.565 30.781 1.00 37.34 91 LYS A N 1
ATOM 695 C CA . LYS A 1 91 ? 13.665 -3.102 32.004 1.00 37.34 91 LYS A CA 1
ATOM 696 C C . LYS A 1 91 ? 13.726 -1.566 32.162 1.00 37.34 91 LYS A C 1
ATOM 698 O O . LYS A 1 91 ? 14.716 -1.033 32.655 1.00 37.34 91 LYS A O 1
ATOM 703 N N . LYS A 1 92 ? 12.671 -0.858 31.745 1.00 40.19 92 LYS A N 1
ATOM 704 C CA . LYS A 1 92 ? 12.335 0.442 32.337 1.00 40.19 92 LYS A CA 1
ATOM 705 C C . LYS A 1 92 ? 11.912 0.151 33.774 1.00 40.19 92 LYS A C 1
ATOM 707 O O . LYS A 1 92 ? 11.084 -0.728 33.993 1.00 40.19 92 LYS A O 1
ATOM 712 N N . GLU A 1 93 ? 12.526 0.834 34.730 1.00 44.22 93 GLU A N 1
ATOM 713 C CA . GLU A 1 93 ? 12.135 0.791 36.136 1.00 44.22 93 GLU A CA 1
ATOM 714 C C . GLU A 1 93 ? 10.656 1.160 36.281 1.00 44.22 93 GLU A C 1
ATOM 716 O O . GLU A 1 93 ? 10.246 2.294 36.034 1.00 44.22 93 GLU A O 1
ATOM 721 N N . GLU A 1 94 ? 9.851 0.188 36.695 1.00 50.69 94 GLU A N 1
ATOM 722 C CA . GLU A 1 94 ? 8.540 0.439 37.270 1.00 50.69 94 GLU A CA 1
ATOM 723 C C . GLU A 1 94 ? 8.762 0.917 38.709 1.00 50.69 94 GLU A C 1
ATOM 725 O O . GLU A 1 94 ? 9.328 0.207 39.545 1.00 50.69 94 GLU A O 1
ATOM 730 N N . LYS A 1 95 ? 8.352 2.157 38.996 1.00 44.78 95 LYS A N 1
ATOM 731 C CA . LYS A 1 95 ? 8.284 2.672 40.364 1.00 44.78 95 LYS A CA 1
ATOM 732 C C . LYS A 1 95 ? 7.335 1.777 41.159 1.00 44.78 95 LYS A C 1
ATOM 734 O O . LYS A 1 95 ? 6.157 1.677 40.823 1.00 44.78 95 LYS A O 1
ATOM 739 N N . LYS A 1 96 ? 7.850 1.148 42.216 1.00 43.88 96 LYS A N 1
ATOM 740 C CA . LYS A 1 96 ? 7.046 0.417 43.197 1.00 43.88 96 LYS A CA 1
ATOM 741 C C . LYS A 1 96 ? 6.033 1.383 43.815 1.00 43.88 96 LYS A C 1
ATOM 743 O O . LYS A 1 96 ? 6.424 2.367 44.438 1.00 43.88 96 LYS A O 1
ATOM 748 N N . VAL A 1 97 ? 4.747 1.110 43.629 1.00 48.84 97 VAL A N 1
ATOM 749 C CA . VAL A 1 97 ? 3.691 1.702 44.451 1.00 48.84 97 VAL A CA 1
ATOM 750 C C . VAL A 1 97 ? 3.796 1.026 45.816 1.00 48.84 97 VAL A C 1
ATOM 752 O O . VAL A 1 97 ? 3.657 -0.191 45.908 1.00 48.84 97 VAL A O 1
ATOM 755 N N . GLU A 1 98 ? 4.109 1.793 46.860 1.00 48.56 98 GLU A N 1
ATOM 756 C CA . GLU A 1 98 ? 4.086 1.317 48.244 1.00 48.56 98 GLU A CA 1
ATOM 757 C C . GLU A 1 98 ? 2.663 0.876 48.604 1.00 48.56 98 GLU A C 1
ATOM 759 O O . GLU A 1 98 ? 1.758 1.692 48.800 1.00 48.56 98 GLU A O 1
ATOM 764 N N . THR A 1 99 ? 2.456 -0.434 48.702 1.00 54.41 99 THR A N 1
ATOM 765 C CA . THR A 1 99 ? 1.318 -1.004 49.413 1.00 54.41 99 THR A CA 1
ATOM 766 C C . THR A 1 99 ? 1.448 -0.618 50.881 1.00 54.41 99 THR A C 1
ATOM 768 O O . THR A 1 99 ? 2.419 -0.954 51.560 1.00 54.41 99 THR A O 1
ATOM 771 N N . LYS A 1 100 ? 0.479 0.163 51.358 1.00 59.41 100 LYS A N 1
ATOM 772 C CA . LYS A 1 100 ? 0.385 0.613 52.745 1.00 59.41 100 LYS A CA 1
ATOM 773 C C . LYS A 1 100 ? 0.420 -0.606 53.666 1.00 59.41 100 LYS A C 1
ATOM 775 O O . LYS A 1 100 ? -0.359 -1.535 53.488 1.00 59.41 100 LYS A O 1
ATOM 780 N N . LYS A 1 101 ? 1.331 -0.567 54.637 1.00 51.78 101 LYS A N 1
ATOM 781 C CA . LYS A 1 101 ? 1.496 -1.553 55.709 1.00 51.78 101 LYS A CA 1
ATOM 782 C C . LYS A 1 101 ? 0.137 -1.866 56.348 1.00 51.78 101 LYS A C 1
ATOM 784 O O . LYS A 1 101 ? -0.418 -1.012 57.035 1.00 51.78 101 LYS A O 1
ATOM 789 N N . LEU A 1 102 ? -0.355 -3.086 56.151 1.00 54.22 102 LEU A N 1
ATOM 790 C CA . LEU A 1 102 ? -1.481 -3.663 56.890 1.00 54.22 102 LEU A CA 1
ATOM 791 C C . LEU A 1 102 ? -1.009 -4.408 58.152 1.00 54.22 102 LEU A C 1
ATOM 793 O O . LEU A 1 102 ? -1.728 -5.238 58.689 1.00 54.22 102 LEU A O 1
ATOM 797 N N . ASN A 1 103 ? 0.156 -4.049 58.702 1.00 56.06 103 ASN A N 1
ATOM 798 C CA . ASN A 1 103 ? 0.632 -4.553 59.997 1.00 56.06 103 ASN A CA 1
ATOM 799 C C . ASN A 1 103 ? -0.025 -3.788 61.159 1.00 56.06 103 ASN A C 1
ATOM 801 O O . ASN A 1 103 ? 0.660 -3.248 62.026 1.00 56.06 103 ASN A O 1
ATOM 805 N N . LEU A 1 104 ? -1.356 -3.686 61.141 1.00 51.34 104 LEU A N 1
ATOM 806 C CA . LEU A 1 104 ? -2.143 -3.181 62.270 1.00 51.34 104 LEU A CA 1
ATOM 807 C C . LEU A 1 104 ? -3.254 -4.139 62.714 1.00 51.34 104 LEU A C 1
ATOM 809 O O . LEU A 1 104 ? -3.920 -3.857 63.706 1.00 51.34 104 LEU A O 1
ATOM 813 N N . LEU A 1 105 ? -3.447 -5.268 62.026 1.00 53.03 105 LEU A N 1
ATOM 814 C CA . LEU A 1 105 ? -4.262 -6.360 62.542 1.00 53.03 105 LEU A CA 1
ATOM 815 C C . LEU A 1 105 ? -3.340 -7.512 62.934 1.00 53.03 105 LEU A C 1
ATOM 817 O O . LEU A 1 105 ? -2.710 -8.148 62.097 1.00 53.03 105 LEU A O 1
ATOM 821 N N . SER A 1 106 ? -3.279 -7.749 64.241 1.00 52.81 106 SER A N 1
ATOM 822 C CA . SER A 1 106 ? -2.658 -8.895 64.905 1.00 52.81 106 SER A CA 1
ATOM 823 C C . SER A 1 106 ? -3.419 -10.197 64.596 1.00 52.81 106 SER A C 1
ATOM 825 O O . SER A 1 106 ? -3.964 -10.824 65.499 1.00 52.81 106 SER A O 1
ATOM 827 N N . PHE A 1 107 ? -3.481 -10.567 63.317 1.00 47.00 107 PHE A N 1
ATOM 828 C CA . PHE A 1 107 ? -3.949 -11.866 62.806 1.00 47.00 107 PHE A CA 1
ATOM 829 C C . PHE A 1 107 ? -3.040 -12.396 61.671 1.00 47.00 107 PHE A C 1
ATOM 831 O O . PHE A 1 107 ? -3.414 -13.312 60.948 1.00 47.00 107 PHE A O 1
ATOM 838 N N . GLY A 1 108 ? -1.858 -11.800 61.483 1.00 52.38 108 GLY A N 1
ATOM 839 C CA . GLY A 1 108 ? -0.954 -12.073 60.362 1.00 52.38 108 GLY A CA 1
ATOM 840 C C . GLY A 1 108 ? 0.083 -13.153 60.649 1.00 52.38 108 GLY A C 1
ATOM 841 O O . GLY A 1 108 ? 1.262 -12.833 60.664 1.00 52.38 108 GLY A O 1
ATOM 842 N N . ASP A 1 109 ? -0.363 -14.383 60.897 1.00 52.31 109 ASP A N 1
ATOM 843 C CA . ASP A 1 109 ? 0.502 -15.569 60.746 1.00 52.31 109 ASP A CA 1
ATOM 844 C C . ASP A 1 109 ? -0.260 -16.678 59.994 1.00 52.31 109 ASP A C 1
ATOM 846 O O . ASP A 1 109 ? 0.232 -17.179 58.992 1.00 52.31 109 ASP A O 1
ATOM 850 N N . GLU A 1 110 ? -1.524 -16.961 60.344 1.00 54.97 110 GLU A N 1
ATOM 851 C CA . GLU A 1 110 ? -2.334 -17.960 59.608 1.00 54.97 110 GLU A CA 1
ATOM 852 C C . GLU A 1 110 ? -2.774 -17.479 58.213 1.00 54.97 110 GLU A C 1
ATOM 854 O O . GLU A 1 110 ? -2.734 -18.238 57.251 1.00 54.97 110 GLU A O 1
ATOM 859 N N . ALA A 1 111 ? -3.142 -16.202 58.057 1.00 55.72 111 ALA A N 1
ATOM 860 C CA . ALA A 1 111 ? -3.606 -15.692 56.762 1.00 55.72 111 ALA A CA 1
ATOM 861 C C . ALA A 1 111 ? -2.471 -15.527 55.730 1.00 55.72 111 ALA A C 1
ATOM 863 O O . ALA A 1 111 ? -2.737 -15.539 54.531 1.00 55.72 111 ALA A O 1
ATOM 864 N N . GLU A 1 112 ? -1.217 -15.376 56.178 1.00 56.06 112 GLU A N 1
ATOM 865 C CA . GLU A 1 112 ? -0.050 -15.286 55.287 1.00 56.06 112 GLU A CA 1
ATOM 866 C C . GLU A 1 112 ? 0.399 -16.679 54.818 1.00 56.06 112 GLU A C 1
ATOM 868 O O . GLU A 1 112 ? 0.771 -16.830 53.652 1.00 56.06 112 GLU A O 1
ATOM 873 N N . GLU A 1 113 ? 0.288 -17.709 55.670 1.00 57.34 113 GLU A N 1
ATOM 874 C CA . GLU A 1 113 ? 0.455 -19.107 55.249 1.00 57.34 113 GLU A CA 1
ATOM 875 C C . GLU A 1 113 ? -0.641 -19.531 54.265 1.00 57.34 113 GLU A C 1
ATOM 877 O O . GLU A 1 113 ? -0.313 -20.027 53.185 1.00 57.34 113 GLU A O 1
ATOM 882 N N . ASP A 1 114 ? -1.914 -19.244 54.554 1.00 56.41 114 ASP A N 1
ATOM 883 C CA . ASP A 1 114 ? -3.028 -19.598 53.667 1.00 56.41 114 ASP A CA 1
ATOM 884 C C . ASP A 1 114 ? -2.937 -18.882 52.307 1.00 56.41 114 ASP A C 1
ATOM 886 O O . ASP A 1 114 ? -3.128 -19.495 51.252 1.00 56.41 114 ASP A O 1
ATOM 890 N N . GLU A 1 115 ? -2.591 -17.589 52.282 1.00 60.38 115 GLU A N 1
ATOM 891 C CA . GLU A 1 115 ? -2.387 -16.857 51.026 1.00 60.38 115 GLU A CA 1
ATOM 892 C C . GLU A 1 115 ? -1.162 -17.374 50.255 1.00 60.38 115 GLU A C 1
ATOM 894 O O . GLU A 1 115 ? -1.224 -17.520 49.028 1.00 60.38 115 GLU A O 1
ATOM 899 N N . ALA A 1 116 ? -0.069 -17.724 50.941 1.00 63.38 116 ALA A N 1
ATOM 900 C CA . ALA A 1 116 ? 1.117 -18.298 50.309 1.00 63.38 116 ALA A CA 1
ATOM 901 C C . ALA A 1 116 ? 0.858 -19.707 49.754 1.00 63.38 116 ALA A C 1
ATOM 903 O O . ALA A 1 116 ? 1.342 -20.031 48.663 1.00 63.38 116 ALA A O 1
ATOM 904 N N . GLU A 1 117 ? 0.079 -20.537 50.445 1.00 61.09 117 GLU A N 1
ATOM 905 C CA . GLU A 1 117 ? -0.335 -21.852 49.961 1.00 61.09 117 GLU A CA 1
ATOM 906 C C . GLU A 1 117 ? -1.262 -21.728 48.752 1.00 61.09 117 GLU A C 1
ATOM 908 O O . GLU A 1 117 ? -1.019 -22.370 47.725 1.00 61.09 117 GLU A O 1
ATOM 913 N N . ILE A 1 118 ? -2.251 -20.833 48.800 1.00 59.59 118 ILE A N 1
ATOM 914 C CA . ILE A 1 118 ? -3.153 -20.563 47.674 1.00 59.59 118 ILE A CA 1
ATOM 915 C C . ILE A 1 118 ? -2.367 -20.023 46.473 1.00 59.59 118 ILE A C 1
ATOM 917 O O . ILE A 1 118 ? -2.609 -20.430 45.332 1.00 59.59 118 ILE A O 1
ATOM 921 N N . GLU A 1 119 ? -1.382 -19.152 46.686 1.00 63.00 119 GLU A N 1
ATOM 922 C CA . GLU A 1 119 ? -0.507 -18.667 45.621 1.00 63.00 119 GLU A CA 1
ATOM 923 C C . GLU A 1 119 ? 0.396 -19.762 45.047 1.00 63.00 119 GLU A C 1
ATOM 925 O O . GLU A 1 119 ? 0.613 -19.803 43.833 1.00 63.00 119 GLU A O 1
ATOM 930 N N . GLN A 1 120 ? 0.938 -20.651 45.881 1.00 65.50 120 GLN A N 1
ATOM 931 C CA . GLN A 1 120 ? 1.749 -21.778 45.424 1.00 65.50 120 GLN A CA 1
ATOM 932 C C . GLN A 1 120 ? 0.911 -22.794 44.647 1.00 65.50 120 GLN A C 1
ATOM 934 O O . GLN A 1 120 ? 1.361 -23.290 43.611 1.00 65.50 120 GLN A O 1
ATOM 939 N N . VAL A 1 121 ? -0.314 -23.069 45.095 1.00 60.62 121 VAL A N 1
ATOM 940 C CA . VAL A 1 121 ? -1.280 -23.928 44.405 1.00 60.62 121 VAL A CA 1
ATOM 941 C C . VAL A 1 121 ? -1.683 -23.293 43.074 1.00 60.62 121 VAL A C 1
ATOM 943 O O . VAL A 1 121 ? -1.609 -23.955 42.043 1.00 60.62 121 VAL A O 1
ATOM 946 N N . ASN A 1 122 ? -1.971 -21.991 43.033 1.00 59.47 122 ASN A N 1
ATOM 947 C CA . ASN A 1 122 ? -2.302 -21.283 41.793 1.00 59.47 122 ASN A CA 1
ATOM 948 C C . ASN A 1 122 ? -1.122 -21.203 40.807 1.00 59.47 122 ASN A C 1
ATOM 950 O O . ASN A 1 122 ? -1.321 -21.360 39.601 1.00 59.47 122 ASN A O 1
ATOM 954 N N . LYS A 1 123 ? 0.115 -21.037 41.299 1.00 64.94 123 LYS A N 1
ATOM 955 C CA . LYS A 1 123 ? 1.344 -21.096 40.481 1.00 64.94 123 LYS A CA 1
ATOM 956 C C . LYS A 1 123 ? 1.622 -22.512 39.957 1.00 64.94 123 LYS A C 1
ATOM 958 O O . LYS A 1 123 ? 2.112 -22.656 38.840 1.00 64.94 123 LYS A O 1
ATOM 963 N N . LYS A 1 124 ? 1.288 -23.561 40.720 1.00 58.09 124 LYS A N 1
ATOM 964 C CA . LYS A 1 124 ? 1.394 -24.971 40.288 1.00 58.09 124 LYS A CA 1
ATOM 965 C C . LYS A 1 124 ? 0.260 -25.394 39.343 1.00 58.09 124 LYS A C 1
ATOM 967 O O . LYS A 1 124 ? 0.461 -26.285 38.519 1.00 58.09 124 LYS A O 1
ATOM 972 N N . LEU A 1 125 ? -0.918 -24.776 39.440 1.00 55.81 125 LEU A N 1
ATOM 973 C CA . LEU A 1 125 ? -2.130 -25.189 38.722 1.00 55.81 125 LEU A CA 1
ATOM 974 C C . LEU A 1 125 ? -2.442 -24.411 37.433 1.00 55.81 125 LEU A C 1
ATOM 976 O O . LEU A 1 125 ? -3.476 -24.701 36.839 1.00 55.81 125 LEU A O 1
ATOM 980 N N . ASN A 1 126 ? -1.577 -23.494 36.971 1.00 53.66 126 ASN A N 1
ATOM 981 C CA . ASN A 1 126 ? -1.613 -22.845 35.643 1.00 53.66 126 ASN A CA 1
ATOM 982 C C . ASN A 1 126 ? -2.992 -22.880 34.926 1.00 53.66 126 ASN A C 1
ATOM 984 O O . ASN A 1 126 ? -3.201 -23.638 33.981 1.00 53.66 126 ASN A O 1
ATOM 988 N N . ILE A 1 127 ? -3.928 -22.044 35.394 1.00 52.50 127 ILE A N 1
ATOM 989 C CA . ILE A 1 127 ? -5.146 -21.544 34.709 1.00 52.50 127 ILE A CA 1
ATOM 990 C C . ILE A 1 127 ? -5.986 -22.580 33.922 1.00 52.50 127 ILE A C 1
ATOM 992 O O . ILE A 1 127 ? -6.545 -22.279 32.867 1.00 52.50 127 ILE A O 1
ATOM 996 N N . LYS A 1 128 ? -6.164 -23.801 34.425 1.00 58.00 128 LYS A N 1
ATOM 997 C CA . LYS A 1 128 ? -7.265 -24.666 33.967 1.00 58.00 128 LYS A CA 1
ATOM 998 C C . LYS A 1 128 ? -7.781 -25.469 35.148 1.00 58.00 128 LYS A C 1
ATOM 1000 O O . LYS A 1 128 ? -7.023 -26.222 35.745 1.00 58.00 128 LYS A O 1
ATOM 1005 N N . GLY A 1 129 ? -9.049 -25.254 35.505 1.00 58.47 129 GLY A N 1
ATOM 1006 C CA . GLY A 1 129 ? -9.689 -25.901 36.650 1.00 58.47 129 GLY A CA 1
ATOM 1007 C C . GLY A 1 129 ? -9.522 -27.415 36.576 1.00 58.47 129 GLY A C 1
ATOM 1008 O O . GLY A 1 129 ? -10.060 -28.048 35.669 1.00 58.47 129 GLY A O 1
ATOM 1009 N N . LYS A 1 130 ? -8.738 -27.970 37.500 1.00 65.94 130 LYS A N 1
ATOM 1010 C CA . LYS A 1 130 ? -8.568 -29.413 37.652 1.00 65.94 130 LYS A CA 1
ATOM 1011 C C . LYS A 1 130 ? -9.670 -29.957 38.554 1.00 65.94 130 LYS A C 1
ATOM 1013 O O . LYS A 1 130 ? -10.109 -29.278 39.480 1.00 65.94 130 LYS A O 1
ATOM 1018 N N . SER A 1 131 ? -10.123 -31.167 38.251 1.00 70.06 131 SER A N 1
ATOM 1019 C CA . SER A 1 131 ? -11.084 -31.898 39.079 1.00 70.06 131 SER A CA 1
ATOM 1020 C C . SER A 1 131 ? -10.394 -32.460 40.326 1.00 70.06 131 SER A C 1
ATOM 1022 O O . SER A 1 131 ? -9.180 -32.651 40.321 1.00 70.06 131 SER A O 1
ATOM 1024 N N . ALA A 1 132 ? -11.151 -32.774 41.380 1.00 70.56 132 ALA A N 1
ATOM 1025 C CA . ALA A 1 132 ? -10.609 -33.367 42.607 1.00 70.56 132 ALA A CA 1
ATOM 1026 C C . ALA A 1 132 ? -9.817 -34.667 42.340 1.00 70.56 132 ALA A C 1
ATOM 1028 O O . ALA A 1 132 ? -8.819 -34.911 43.008 1.00 70.56 132 ALA A O 1
ATOM 1029 N N . HIS A 1 133 ? -10.192 -35.431 41.304 1.00 66.56 133 HIS A N 1
ATOM 1030 C CA . HIS A 1 133 ? -9.487 -36.639 40.845 1.00 66.56 133 HIS A CA 1
ATOM 1031 C C . HIS A 1 133 ? -8.060 -36.387 40.320 1.00 66.56 133 HIS A C 1
ATOM 1033 O O . HIS A 1 133 ? -7.238 -37.294 40.340 1.00 66.56 133 HIS A O 1
ATOM 1039 N N . ASP A 1 134 ? -7.765 -35.172 39.847 1.00 70.69 134 ASP A N 1
ATOM 1040 C CA . ASP A 1 134 ? -6.437 -34.784 39.340 1.00 70.69 134 ASP A CA 1
ATOM 1041 C C . ASP A 1 134 ? -5.532 -34.210 40.441 1.00 70.69 134 ASP A C 1
ATOM 1043 O O . ASP A 1 134 ? -4.329 -34.030 40.237 1.00 70.69 134 ASP A O 1
ATOM 1047 N N . VAL A 1 135 ? -6.122 -33.844 41.581 1.00 72.31 135 VAL A N 1
ATOM 1048 C CA . VAL A 1 135 ? -5.440 -33.160 42.687 1.00 72.31 135 VAL A CA 1
ATOM 1049 C C . VAL A 1 135 ? -5.193 -34.117 43.852 1.00 72.31 135 VAL A C 1
ATOM 1051 O O . VAL A 1 135 ? -4.131 -34.053 44.467 1.00 72.31 135 VAL A O 1
ATOM 1054 N N . LEU A 1 136 ? -6.139 -35.015 44.137 1.00 75.44 136 LEU A N 1
ATOM 1055 C CA . LEU A 1 136 ? -6.057 -35.984 45.226 1.00 75.44 136 LEU A CA 1
ATOM 1056 C C . LEU A 1 136 ? -5.673 -37.363 44.679 1.00 75.44 136 LEU A C 1
ATOM 1058 O O . LEU A 1 136 ? -6.356 -37.909 43.816 1.00 75.44 136 LEU A O 1
ATOM 1062 N N . GLN A 1 137 ? -4.589 -37.940 45.198 1.00 72.19 137 GLN A N 1
ATOM 1063 C CA . GLN A 1 137 ? -4.131 -39.294 44.859 1.00 72.19 137 GLN A CA 1
ATOM 1064 C C . GLN A 1 137 ? -4.785 -40.341 45.781 1.00 72.19 137 GLN A C 1
ATOM 1066 O O . GLN A 1 137 ? -4.093 -41.129 46.420 1.00 72.19 137 GLN A O 1
ATOM 1071 N N . ASP A 1 138 ? -6.117 -40.329 45.889 1.00 82.12 138 ASP A N 1
ATOM 1072 C CA . ASP A 1 138 ? -6.859 -41.292 46.715 1.00 82.12 138 ASP A CA 1
ATOM 1073 C C . ASP A 1 138 ? -7.164 -42.579 45.929 1.00 82.12 138 ASP A C 1
ATOM 1075 O O . ASP A 1 138 ? -7.824 -42.536 44.894 1.00 82.12 138 ASP A O 1
ATOM 1079 N N . GLU A 1 139 ? -6.797 -43.753 46.459 1.00 77.81 139 GLU A N 1
ATOM 1080 C CA . GLU A 1 139 ? -7.063 -45.066 45.825 1.00 77.81 139 GLU A CA 1
ATOM 1081 C C . GLU A 1 139 ? -8.559 -45.394 45.648 1.00 77.81 139 GLU A C 1
ATOM 1083 O O . GLU A 1 139 ? -8.924 -46.250 44.844 1.00 77.81 139 GLU A O 1
ATOM 1088 N N . LYS A 1 140 ? -9.447 -44.718 46.389 1.00 78.62 140 LYS A N 1
ATOM 1089 C CA . LYS A 1 140 ? -10.907 -44.869 46.254 1.00 78.62 140 LYS A CA 1
ATOM 1090 C C . LYS A 1 140 ? -11.486 -44.072 45.082 1.00 78.62 140 LYS A C 1
ATOM 1092 O O . LYS A 1 140 ? -12.660 -44.248 44.759 1.00 78.62 140 LYS A O 1
ATOM 1097 N N . LEU A 1 141 ? -10.702 -43.178 44.480 1.00 72.00 141 LEU A N 1
ATOM 1098 C CA . LEU A 1 141 ? -11.123 -42.329 43.375 1.00 72.00 141 LEU A CA 1
ATOM 1099 C C . LEU A 1 141 ? -10.549 -42.880 42.067 1.00 72.00 141 LEU A C 1
ATOM 1101 O O . LEU A 1 141 ? -9.360 -42.762 41.786 1.00 72.00 141 LEU A O 1
ATOM 1105 N N . SER A 1 142 ? -11.407 -43.472 41.237 1.00 72.12 142 SER A N 1
ATOM 1106 C CA . SER A 1 142 ? -11.003 -43.930 39.908 1.00 72.12 142 SER A CA 1
ATOM 1107 C C . SER A 1 142 ? -10.826 -42.748 38.956 1.00 72.12 142 SER A C 1
ATOM 1109 O O . SER A 1 142 ? -11.708 -41.899 38.831 1.00 72.12 142 SER A O 1
ATOM 1111 N N . THR A 1 143 ? -9.717 -42.737 38.225 1.00 69.75 143 THR A N 1
ATOM 1112 C CA . THR A 1 143 ? -9.414 -41.758 37.167 1.00 69.75 143 THR A CA 1
ATOM 1113 C C . THR A 1 143 ? -10.014 -42.130 35.809 1.00 69.75 143 THR A C 1
ATOM 1115 O O . THR A 1 143 ? -9.979 -41.338 34.869 1.00 69.75 143 THR A O 1
ATOM 1118 N N . GLN A 1 144 ? -10.563 -43.338 35.687 1.00 71.00 144 GLN A N 1
ATOM 1119 C CA . GLN A 1 144 ? -11.180 -43.830 34.461 1.00 71.00 144 GLN A CA 1
ATOM 1120 C C . GLN A 1 144 ? -12.607 -43.291 34.325 1.00 71.00 144 GLN A C 1
ATOM 1122 O O . GLN A 1 144 ? -13.384 -43.285 35.280 1.00 71.00 144 GLN A O 1
ATOM 1127 N N . VAL A 1 145 ? -12.948 -42.834 33.122 1.00 68.12 145 VAL A N 1
ATOM 1128 C CA . VAL A 1 145 ? -14.300 -42.374 32.794 1.00 68.12 145 VAL A CA 1
ATOM 1129 C C . VAL A 1 145 ? -15.214 -43.597 32.710 1.00 68.12 145 VAL A C 1
ATOM 1131 O O . VAL A 1 145 ? -14.925 -44.523 31.961 1.00 68.12 145 VAL A O 1
ATOM 1134 N N . ALA A 1 146 ? -16.306 -43.598 33.477 1.00 68.56 146 ALA A N 1
ATOM 1135 C CA . ALA A 1 146 ? -17.199 -44.754 33.610 1.00 68.56 146 ALA A CA 1
ATOM 1136 C C . ALA A 1 146 ? -17.993 -45.105 32.337 1.00 68.56 146 ALA A C 1
ATOM 1138 O O . ALA A 1 146 ? -18.521 -46.206 32.243 1.00 68.56 146 ALA A O 1
ATOM 1139 N N . VAL A 1 147 ? -18.107 -44.173 31.387 1.00 70.44 147 VAL A N 1
ATOM 1140 C CA . VAL A 1 147 ? -18.805 -44.367 30.111 1.00 70.44 147 VAL A CA 1
ATOM 1141 C C . VAL A 1 147 ? -17.953 -43.748 29.017 1.00 70.44 147 VAL A C 1
ATOM 1143 O O . VAL A 1 147 ? -17.626 -42.557 29.077 1.00 70.44 147 VAL A O 1
ATOM 1146 N N . THR A 1 148 ? -17.563 -44.547 28.030 1.00 71.19 148 THR A N 1
ATOM 1147 C CA . THR A 1 148 ? -16.834 -44.024 26.876 1.00 71.19 148 THR A CA 1
ATOM 1148 C C . THR A 1 148 ? -17.777 -43.242 25.965 1.00 71.19 148 THR A C 1
ATOM 1150 O O . THR A 1 148 ? -18.996 -43.413 25.977 1.00 71.19 148 THR A O 1
ATOM 1153 N N . ARG A 1 149 ? -17.218 -42.316 25.183 1.00 67.44 149 ARG A N 1
ATOM 1154 C CA . ARG A 1 149 ? -18.005 -41.478 24.272 1.00 67.44 149 ARG A CA 1
ATOM 1155 C C . ARG A 1 149 ? -18.829 -42.320 23.292 1.00 67.44 149 ARG A C 1
ATOM 1157 O O . ARG A 1 149 ? -19.977 -41.974 23.037 1.00 67.44 149 ARG A O 1
ATOM 1164 N N . ASP A 1 150 ? -18.241 -43.404 22.806 1.00 69.69 150 ASP A N 1
ATOM 1165 C CA . ASP A 1 150 ? -18.838 -44.276 21.798 1.00 69.69 150 ASP A CA 1
ATOM 1166 C C . ASP A 1 150 ? -20.003 -45.086 22.398 1.00 69.69 150 ASP A C 1
ATOM 1168 O O . ASP A 1 150 ? -21.076 -45.160 21.810 1.00 69.69 150 ASP A O 1
ATOM 1172 N N . GLU A 1 151 ? -19.873 -45.555 23.645 1.00 69.88 151 GLU A N 1
ATOM 1173 C CA . GLU A 1 151 ? -20.963 -46.232 24.373 1.00 69.88 151 GLU A CA 1
ATOM 1174 C C . GLU A 1 151 ? -22.162 -45.312 24.663 1.00 69.88 151 GLU A C 1
ATOM 1176 O O . GLU A 1 151 ? -23.296 -45.774 24.777 1.00 69.88 151 GLU A O 1
ATOM 1181 N N . PHE A 1 152 ? -21.936 -44.001 24.787 1.00 71.69 152 PHE A N 1
ATOM 1182 C CA . PHE A 1 152 ? -23.006 -43.027 25.018 1.00 71.69 152 PHE A CA 1
ATOM 1183 C C . PHE A 1 152 ? -23.752 -42.638 23.727 1.00 71.69 152 PHE A C 1
ATOM 1185 O O . PHE A 1 152 ? -24.929 -42.256 23.767 1.00 71.69 152 PHE A O 1
ATOM 1192 N N . GLU A 1 153 ? -23.084 -42.714 22.573 1.00 72.56 153 GLU A N 1
ATOM 1193 C CA . GLU A 1 153 ? -23.704 -42.443 21.272 1.00 72.56 153 GLU A CA 1
ATOM 1194 C C . GLU A 1 153 ? -24.756 -43.514 20.936 1.00 72.56 153 GLU A C 1
ATOM 1196 O O . GLU A 1 153 ? -25.853 -43.146 20.513 1.00 72.56 153 GLU A O 1
ATOM 1201 N N . ASP A 1 154 ? -24.503 -44.776 21.295 1.00 71.00 154 ASP A N 1
ATOM 1202 C CA . ASP A 1 154 ? -25.376 -45.920 20.984 1.00 71.00 154 ASP A CA 1
ATOM 1203 C C . ASP A 1 154 ? -26.397 -46.279 22.089 1.00 71.00 154 ASP A C 1
ATOM 1205 O O . ASP A 1 154 ? -27.201 -47.197 21.931 1.00 71.00 154 ASP A O 1
ATOM 1209 N N . TYR A 1 155 ? -26.403 -45.567 23.222 1.00 75.50 155 TYR A N 1
ATOM 1210 C CA . TYR A 1 155 ? -27.301 -45.870 24.345 1.00 75.50 155 TYR A CA 1
ATOM 1211 C C . TYR A 1 155 ? -28.758 -45.440 24.079 1.00 75.50 155 TYR A C 1
ATOM 1213 O O . TYR A 1 155 ? -29.071 -44.246 24.070 1.00 75.50 155 TYR A O 1
ATOM 1221 N N . GLU A 1 156 ? -29.679 -46.391 23.926 1.00 73.50 156 GLU A N 1
ATOM 1222 C CA . GLU A 1 156 ? -31.124 -46.124 23.890 1.00 73.50 156 GLU A CA 1
ATOM 1223 C C . GLU A 1 156 ? -31.788 -46.525 25.220 1.00 73.50 156 GLU A C 1
ATOM 1225 O O . GLU A 1 156 ? -31.576 -47.638 25.703 1.00 73.50 156 GLU A O 1
ATOM 1230 N N . PRO A 1 157 ? -32.572 -45.635 25.861 1.00 70.12 157 PRO A N 1
ATOM 1231 C CA . PRO A 1 157 ? -33.233 -45.966 27.116 1.00 70.12 157 PRO A CA 1
ATOM 1232 C C . PRO A 1 157 ? -34.388 -46.956 26.895 1.00 70.12 157 PRO A C 1
ATOM 1234 O O . PRO A 1 157 ? -35.260 -46.730 26.060 1.00 70.12 157 PRO A O 1
ATOM 1237 N N . GLU A 1 158 ? -34.432 -48.011 27.709 1.00 68.06 158 GLU A N 1
ATOM 1238 C CA . GLU A 1 158 ? -35.539 -48.976 27.763 1.00 68.06 158 GLU A CA 1
ATOM 1239 C C . GLU A 1 158 ? -36.889 -48.277 28.034 1.00 68.06 158 GLU A C 1
ATOM 1241 O O . GLU A 1 158 ? -36.998 -47.385 28.888 1.00 68.06 158 GLU A O 1
ATOM 1246 N N . ALA A 1 159 ? -37.932 -48.686 27.307 1.00 62.91 159 ALA A N 1
ATOM 1247 C CA . ALA A 1 159 ? -39.228 -48.011 27.262 1.00 62.91 159 ALA A CA 1
ATOM 1248 C C . ALA A 1 159 ? -40.027 -48.147 28.576 1.00 62.91 159 ALA A C 1
ATOM 1250 O O . ALA A 1 159 ? -40.832 -49.059 28.745 1.00 62.91 159 ALA A O 1
ATOM 1251 N N . ASN A 1 160 ? -39.833 -47.196 29.492 1.00 69.69 160 ASN A N 1
ATOM 1252 C CA . ASN A 1 160 ? -40.653 -46.985 30.694 1.00 69.69 160 ASN A CA 1
ATOM 1253 C C . ASN A 1 160 ? -41.376 -45.624 30.642 1.00 69.69 160 ASN A C 1
ATOM 1255 O O . ASN A 1 160 ? -41.049 -44.778 29.810 1.00 69.69 160 ASN A O 1
ATOM 1259 N N . GLU A 1 161 ? -42.342 -45.372 31.533 1.00 59.41 161 GLU A N 1
ATOM 1260 C CA . GLU A 1 161 ? -43.187 -44.156 31.507 1.00 59.41 161 GLU A CA 1
ATOM 1261 C C . GLU A 1 161 ? -42.397 -42.828 31.601 1.00 59.41 161 GLU A C 1
ATOM 1263 O O . GLU A 1 161 ? -42.832 -41.811 31.061 1.00 59.41 161 GLU A O 1
ATOM 1268 N N . ASP A 1 162 ? -41.189 -42.840 32.178 1.00 60.19 162 ASP A N 1
ATOM 1269 C CA . ASP A 1 162 ? -40.291 -41.673 32.256 1.00 60.19 162 ASP A CA 1
ATOM 1270 C C . ASP A 1 162 ? -39.269 -41.569 31.100 1.00 60.19 162 ASP A C 1
ATOM 1272 O O . ASP A 1 162 ? -38.474 -40.624 31.048 1.00 60.19 162 ASP A O 1
ATOM 1276 N N . SER A 1 163 ? -39.292 -42.501 30.140 1.00 62.03 163 SER A N 1
ATOM 1277 C CA . SER A 1 163 ? -38.302 -42.592 29.048 1.00 62.03 163 SER A CA 1
ATOM 1278 C C . SER A 1 163 ? -38.277 -41.358 28.138 1.00 62.03 163 SER A C 1
ATOM 1280 O O . SER A 1 163 ? -37.206 -40.961 27.687 1.00 62.03 163 SER A O 1
ATOM 1282 N N . SER A 1 164 ? -39.418 -40.686 27.949 1.00 65.19 164 SER A N 1
ATOM 1283 C CA . SER A 1 164 ? -39.546 -39.487 27.103 1.00 65.19 164 SER A CA 1
ATOM 1284 C C . SER A 1 164 ? -38.741 -38.281 27.606 1.00 65.19 164 SER A C 1
ATOM 1286 O O . SER A 1 164 ? -38.123 -37.560 26.825 1.00 65.19 164 SER A O 1
ATOM 1288 N N . LYS A 1 165 ? -38.678 -38.060 28.924 1.00 69.94 165 LYS A N 1
ATOM 1289 C CA . LYS A 1 165 ? -37.893 -36.952 29.504 1.00 69.94 165 LYS A CA 1
ATOM 1290 C C . LYS A 1 165 ? -36.396 -37.250 29.475 1.00 69.94 165 LYS A C 1
ATOM 1292 O O . LYS A 1 165 ? -35.571 -36.337 29.352 1.00 69.94 165 LYS A O 1
ATOM 1297 N N . VAL A 1 166 ? -36.049 -38.529 29.611 1.00 70.81 166 VAL A N 1
ATOM 1298 C CA . VAL A 1 166 ? -34.667 -39.009 29.569 1.00 70.81 166 VAL A CA 1
ATOM 1299 C C . VAL A 1 166 ? -34.134 -38.932 28.139 1.00 70.81 166 VAL A C 1
ATOM 1301 O O . VAL A 1 166 ? -33.054 -38.377 27.948 1.00 70.81 166 VAL A O 1
ATOM 1304 N N . SER A 1 167 ? -34.903 -39.357 27.132 1.00 72.06 167 SER A N 1
ATOM 1305 C CA . SER A 1 167 ? -34.513 -39.263 25.719 1.00 72.06 167 SER A CA 1
ATOM 1306 C C . SER A 1 167 ? -34.301 -37.813 25.277 1.00 72.06 167 SER A C 1
ATOM 1308 O O . SER A 1 167 ? -33.241 -37.484 24.754 1.00 72.06 167 SER A O 1
ATOM 1310 N N . GLU A 1 168 ? -35.217 -36.898 25.616 1.00 74.00 168 GLU A N 1
ATOM 1311 C CA . GLU A 1 168 ? -35.054 -35.470 25.304 1.00 74.00 168 GLU A CA 1
ATOM 1312 C C . GLU A 1 168 ? -33.799 -34.852 25.941 1.00 74.00 168 GLU A C 1
ATOM 1314 O O . GLU A 1 168 ? -33.200 -33.911 25.406 1.00 74.00 168 GLU A O 1
ATOM 1319 N N . SER A 1 169 ? -33.417 -35.334 27.124 1.00 80.06 169 SER A N 1
ATOM 1320 C CA . SER A 1 169 ? -32.211 -34.881 27.817 1.00 80.06 169 SER A CA 1
ATOM 1321 C C . SER A 1 169 ? -30.953 -35.451 27.159 1.00 80.06 169 SER A C 1
ATOM 1323 O O . SER A 1 169 ? -29.985 -34.711 26.968 1.00 80.06 169 SER A O 1
ATOM 1325 N N . LEU A 1 170 ? -30.981 -36.721 26.745 1.00 76.81 170 LEU A N 1
ATOM 1326 C CA . LEU A 1 170 ? -29.899 -37.382 26.012 1.00 76.81 170 LEU A CA 1
ATOM 1327 C C . LEU A 1 170 ? -29.669 -36.744 24.635 1.00 76.81 170 LEU A C 1
ATOM 1329 O O . LEU A 1 170 ? -28.522 -36.475 24.284 1.00 76.81 170 LEU A O 1
ATOM 1333 N N . ASP A 1 171 ? -30.724 -36.369 23.913 1.00 78.00 171 ASP A N 1
ATOM 1334 C CA . ASP A 1 171 ? -30.617 -35.698 22.611 1.00 78.00 171 ASP A CA 1
ATOM 1335 C C . ASP A 1 171 ? -29.966 -34.314 22.724 1.00 78.00 171 ASP A C 1
ATOM 1337 O O . ASP A 1 171 ? -29.097 -33.940 21.929 1.00 78.00 171 ASP A O 1
ATOM 1341 N N . LYS A 1 172 ? -30.307 -33.555 23.774 1.00 82.56 172 LYS A N 1
ATOM 1342 C CA . LYS A 1 172 ? -29.660 -32.264 24.077 1.00 82.56 172 LYS A CA 1
ATOM 1343 C C . LYS A 1 172 ? -28.180 -32.441 24.422 1.00 82.56 172 LYS A C 1
ATOM 1345 O O . LYS A 1 172 ? -27.366 -31.574 24.089 1.00 82.56 172 LYS A O 1
ATOM 1350 N N . ILE A 1 173 ? -27.824 -33.533 25.097 1.00 79.50 173 ILE A N 1
ATOM 1351 C CA . ILE A 1 173 ? -26.439 -33.862 25.448 1.00 79.50 173 ILE A CA 1
ATOM 1352 C C . ILE A 1 173 ? -25.662 -34.270 24.184 1.00 79.50 173 ILE A C 1
ATOM 1354 O O . ILE A 1 173 ? -24.610 -33.684 23.914 1.00 79.50 173 ILE A O 1
ATOM 1358 N N . ARG A 1 174 ? -26.216 -35.157 23.346 1.00 81.44 174 ARG A N 1
ATOM 1359 C CA . ARG A 1 174 ? -25.656 -35.559 22.040 1.00 81.44 174 ARG A CA 1
ATOM 1360 C C . ARG A 1 174 ? -25.427 -34.359 21.119 1.00 81.44 174 ARG A C 1
ATOM 1362 O O . ARG A 1 174 ? -24.329 -34.187 20.586 1.00 81.44 174 ARG A O 1
ATOM 1369 N N . ALA A 1 175 ? -26.395 -33.446 21.023 1.00 79.81 175 ALA A N 1
ATOM 1370 C CA . ALA A 1 175 ? -26.267 -32.222 20.228 1.00 79.81 175 ALA A CA 1
ATOM 1371 C C . ALA A 1 175 ? -25.126 -31.303 20.714 1.00 79.81 175 ALA A C 1
ATOM 1373 O O . ALA A 1 175 ? -24.396 -30.718 19.907 1.00 79.81 175 ALA A O 1
ATOM 1374 N N . LYS A 1 176 ? -24.925 -31.184 22.035 1.00 78.81 176 LYS A N 1
ATOM 1375 C CA . LYS A 1 176 ? -23.810 -30.408 22.608 1.00 78.81 176 LYS A CA 1
ATOM 1376 C C . LYS A 1 176 ? -22.453 -31.061 22.335 1.00 78.81 176 LYS A C 1
ATOM 1378 O O . LYS A 1 176 ? -21.502 -30.343 22.022 1.00 78.81 176 LYS A O 1
ATOM 1383 N N . PHE A 1 177 ? -22.357 -32.390 22.403 1.00 74.38 177 PHE A N 1
ATOM 1384 C CA . PHE A 1 177 ? -21.123 -33.118 22.087 1.00 74.38 177 PHE A CA 1
ATOM 1385 C C . PHE A 1 177 ? -20.760 -33.050 20.598 1.00 74.38 177 PHE A C 1
ATOM 1387 O O . PHE A 1 177 ? -19.590 -32.834 20.271 1.00 74.38 177 PHE A O 1
ATOM 1394 N N . ALA A 1 178 ? -21.743 -33.112 19.696 1.00 75.94 178 ALA A N 1
ATOM 1395 C CA . ALA A 1 178 ? -21.533 -32.921 18.260 1.00 75.94 178 ALA A CA 1
ATOM 1396 C C . ALA A 1 178 ? -21.041 -31.498 17.923 1.00 75.94 178 ALA A C 1
ATOM 1398 O O . ALA A 1 178 ? -20.117 -31.321 17.128 1.00 75.94 178 ALA A O 1
ATOM 1399 N N . LYS A 1 179 ? -21.589 -30.466 18.583 1.00 76.12 179 LYS A N 1
ATOM 1400 C CA . LYS A 1 179 ? -21.149 -29.069 18.403 1.00 76.12 179 LYS A CA 1
ATOM 1401 C C . LYS A 1 179 ? -19.709 -28.842 18.874 1.00 76.12 179 LYS A C 1
ATOM 1403 O O . LYS A 1 179 ? -18.978 -28.063 18.269 1.00 76.12 179 LYS A O 1
ATOM 1408 N N . ARG A 1 180 ? -19.298 -29.537 19.938 1.00 67.56 180 ARG A N 1
ATOM 1409 C CA . ARG A 1 180 ? -17.930 -29.485 20.470 1.00 67.56 180 ARG A CA 1
ATOM 1410 C C . ARG A 1 180 ? -16.941 -30.252 19.580 1.00 67.56 180 ARG A C 1
ATOM 1412 O O . ARG A 1 180 ? -15.833 -29.764 19.404 1.00 67.56 180 ARG A O 1
ATOM 1419 N N . LYS A 1 181 ? -17.368 -31.363 18.953 1.00 68.00 181 LYS A N 1
ATOM 1420 C CA . LYS A 1 181 ? -16.593 -32.123 17.945 1.00 68.00 181 LYS A CA 1
ATOM 1421 C C . LYS A 1 181 ? -16.239 -31.258 16.730 1.00 68.00 181 LYS A C 1
ATOM 1423 O O . LYS A 1 181 ? -15.069 -31.155 16.389 1.00 68.00 181 LYS A O 1
ATOM 1428 N N . LYS A 1 182 ? -17.214 -30.518 16.187 1.00 62.84 182 LYS A N 1
ATOM 1429 C CA . LYS A 1 182 ? -16.978 -29.561 15.087 1.00 62.84 182 LYS A CA 1
ATOM 1430 C C . LYS A 1 182 ? -15.988 -28.444 15.440 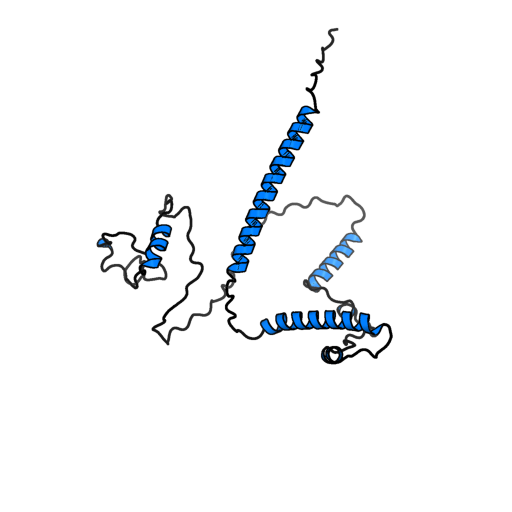1.00 62.84 182 LYS A C 1
ATOM 1432 O O . LYS A 1 182 ? -15.286 -27.962 14.566 1.00 62.84 182 LYS A O 1
ATOM 1437 N N . GLN A 1 183 ? -15.915 -28.029 16.707 1.00 54.06 183 GLN A N 1
ATOM 1438 C CA . GLN A 1 183 ? -14.931 -27.031 17.148 1.00 54.06 183 GLN A CA 1
ATOM 1439 C C . GLN A 1 183 ? -13.517 -27.599 17.315 1.00 54.06 183 GLN A C 1
ATOM 1441 O O . GLN A 1 183 ? -12.559 -26.846 17.186 1.00 54.06 183 GLN A O 1
ATOM 1446 N N . THR A 1 184 ? -13.380 -28.888 17.633 1.00 53.72 184 THR A N 1
ATOM 1447 C CA . THR A 1 184 ? -12.074 -29.544 17.790 1.00 53.72 184 THR A CA 1
ATOM 1448 C C . THR A 1 184 ? -11.523 -30.087 16.474 1.00 53.72 184 THR A C 1
ATOM 1450 O O . THR A 1 184 ? -10.319 -30.040 16.280 1.00 53.72 184 THR A O 1
ATOM 1453 N N . GLU A 1 185 ? -12.379 -30.547 15.559 1.00 48.09 1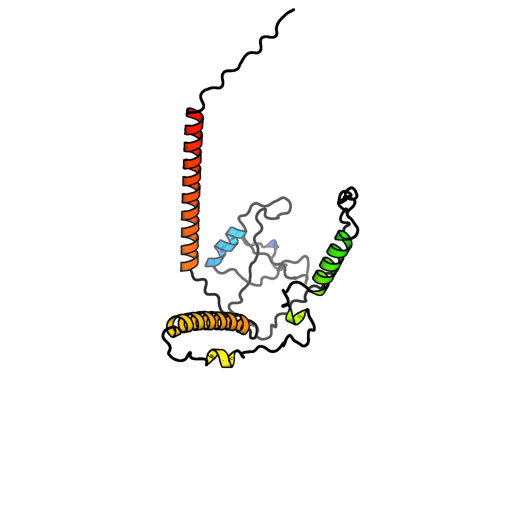85 GLU A N 1
ATOM 1454 C CA . GLU A 1 185 ? -11.970 -31.008 14.220 1.00 48.09 185 GLU A CA 1
ATOM 1455 C C . GLU A 1 185 ? -11.564 -29.845 13.301 1.00 48.09 185 GLU A C 1
ATOM 1457 O O . GLU A 1 185 ? -10.704 -30.015 12.452 1.00 48.09 185 GLU A O 1
ATOM 1462 N N . ALA A 1 186 ? -12.063 -28.628 13.545 1.00 48.66 186 ALA A N 1
ATOM 1463 C CA . ALA A 1 186 ? -11.599 -27.411 12.867 1.00 48.66 186 ALA A CA 1
ATOM 1464 C C . ALA A 1 186 ? -10.191 -26.932 13.305 1.00 48.66 186 ALA A C 1
ATOM 1466 O O . ALA A 1 186 ? -9.760 -25.853 12.898 1.00 48.66 186 ALA A O 1
ATOM 1467 N N . ALA A 1 187 ? -9.495 -27.669 14.184 1.00 46.91 187 ALA A N 1
ATOM 1468 C CA . ALA A 1 187 ? -8.183 -27.290 14.717 1.00 46.91 187 ALA A CA 1
ATOM 1469 C C . ALA A 1 187 ? -6.998 -28.097 14.142 1.00 46.91 187 ALA A C 1
ATOM 1471 O O . ALA A 1 187 ? -5.864 -27.666 14.340 1.00 46.91 187 ALA A O 1
ATOM 1472 N N . ASP A 1 188 ? -7.240 -29.197 13.418 1.00 39.81 188 ASP A N 1
ATOM 1473 C CA . ASP A 1 188 ? -6.213 -30.067 12.816 1.00 39.81 188 ASP A CA 1
ATOM 1474 C C . ASP A 1 188 ? -6.578 -30.389 11.348 1.00 39.81 188 ASP A C 1
ATOM 1476 O O . ASP A 1 188 ? -7.090 -31.462 11.060 1.00 39.81 188 ASP A O 1
ATOM 1480 N N . GLU A 1 189 ? -6.390 -29.411 10.451 1.00 34.56 189 GLU A N 1
ATOM 1481 C CA . GLU A 1 189 ? -6.157 -29.480 8.982 1.00 34.56 189 GLU A CA 1
ATOM 1482 C C . GLU A 1 189 ? -6.504 -28.092 8.381 1.00 34.56 189 GLU A C 1
ATOM 1484 O O . GLU A 1 189 ? -7.528 -27.508 8.747 1.00 34.56 189 GLU A O 1
ATOM 1489 N N . PRO A 1 190 ? -5.661 -27.486 7.517 1.00 43.81 190 PRO A N 1
ATOM 1490 C CA . PRO A 1 190 ? -5.876 -26.126 7.038 1.00 43.81 190 PRO A CA 1
ATOM 1491 C C . PRO A 1 190 ? -6.699 -26.134 5.745 1.00 43.81 190 PRO A C 1
ATOM 1493 O O . PRO A 1 190 ? -6.142 -26.079 4.651 1.00 43.81 190 PRO A O 1
ATOM 1496 N N . GLU A 1 191 ? -8.024 -26.147 5.862 1.00 38.94 191 GLU A N 1
ATOM 1497 C CA . GLU A 1 191 ? -8.905 -25.768 4.755 1.00 38.94 191 GLU A CA 1
ATOM 1498 C C . GLU A 1 191 ? -9.324 -24.300 4.911 1.00 38.94 191 GLU A C 1
ATOM 1500 O O . GLU A 1 191 ? -9.846 -23.871 5.943 1.00 38.94 191 GLU A O 1
ATOM 1505 N N . GLU A 1 192 ? -9.030 -23.495 3.886 1.00 44.25 192 GLU A N 1
ATOM 1506 C CA . GLU A 1 192 ? -9.479 -22.109 3.778 1.00 44.25 192 GLU A CA 1
ATOM 1507 C C . GLU A 1 192 ? -11.007 -22.077 3.622 1.00 44.25 192 GLU A C 1
ATOM 1509 O O . GLU A 1 192 ? -11.537 -22.058 2.514 1.00 44.25 192 GLU A O 1
ATOM 1514 N N . GLU A 1 193 ? -11.737 -22.046 4.739 1.00 38.94 193 GLU A N 1
ATOM 1515 C CA . GLU A 1 193 ? -13.128 -21.600 4.729 1.00 38.94 193 GLU A CA 1
ATOM 1516 C C . GLU A 1 193 ? -13.145 -20.099 4.408 1.00 38.94 193 GLU A C 1
ATOM 1518 O O . GLU A 1 193 ? -12.870 -19.239 5.257 1.00 38.94 193 GLU A O 1
ATOM 1523 N N . GLU A 1 194 ? -13.468 -19.772 3.156 1.00 43.22 194 GLU A N 1
ATOM 1524 C CA . GLU A 1 194 ? -13.921 -18.439 2.788 1.00 43.22 194 GLU A CA 1
ATOM 1525 C C . GLU A 1 194 ? -15.098 -18.079 3.700 1.00 43.22 194 GLU A C 1
ATOM 1527 O O . GLU A 1 194 ? -16.207 -18.597 3.577 1.00 43.22 194 GLU A O 1
ATOM 1532 N N . LYS A 1 195 ? -14.861 -17.170 4.650 1.00 46.72 195 LYS A N 1
ATOM 1533 C CA . LYS A 1 195 ? -15.948 -16.475 5.334 1.00 46.72 195 LYS A CA 1
ATOM 1534 C C . LYS A 1 195 ? -16.633 -15.604 4.291 1.00 46.72 195 LYS A C 1
ATOM 1536 O O . LYS A 1 195 ? -16.269 -14.438 4.134 1.00 46.72 195 LYS A O 1
ATOM 1541 N N . GLU A 1 196 ? -17.597 -16.167 3.570 1.00 49.56 196 GLU A N 1
ATOM 1542 C CA . GLU A 1 196 ? -18.575 -15.379 2.834 1.00 49.56 196 GLU A CA 1
ATOM 1543 C C . GLU A 1 196 ? -19.185 -14.390 3.828 1.00 49.56 196 GLU A C 1
ATOM 1545 O O . GLU A 1 196 ? -19.834 -14.753 4.815 1.00 49.56 196 GLU A O 1
ATOM 1550 N N . ILE A 1 197 ? -18.878 -13.113 3.620 1.00 51.12 197 ILE A N 1
ATOM 1551 C CA . ILE A 1 197 ? -19.461 -12.027 4.390 1.00 51.12 197 ILE A CA 1
ATOM 1552 C C . ILE A 1 197 ? -20.925 -11.982 3.971 1.00 51.12 197 ILE A C 1
ATOM 1554 O O . ILE A 1 197 ? -21.270 -11.479 2.906 1.00 51.12 197 ILE A O 1
ATOM 1558 N N . ASP A 1 198 ? -21.769 -12.570 4.809 1.00 67.44 198 ASP A N 1
ATOM 1559 C CA . ASP A 1 198 ? -23.216 -12.595 4.669 1.00 67.44 198 ASP A CA 1
ATOM 1560 C C . ASP A 1 198 ? -23.749 -11.152 4.761 1.00 67.44 198 ASP A C 1
ATOM 1562 O O . ASP A 1 198 ? -23.985 -10.611 5.847 1.00 67.44 198 ASP A O 1
ATOM 1566 N N . TYR A 1 199 ? -23.847 -10.487 3.604 1.00 61.78 199 TYR A N 1
ATOM 1567 C CA . TYR A 1 199 ? -24.255 -9.085 3.468 1.00 61.78 199 TYR A CA 1
ATOM 1568 C C . TYR A 1 199 ? -25.601 -8.800 4.151 1.00 61.78 199 TYR A C 1
ATOM 1570 O O . TYR A 1 199 ? -25.820 -7.683 4.627 1.00 61.78 199 TYR A O 1
ATOM 1578 N N . ASP A 1 200 ? -26.475 -9.803 4.266 1.00 74.62 200 ASP A N 1
ATOM 1579 C CA . ASP A 1 200 ? -27.763 -9.675 4.942 1.00 74.62 200 ASP A CA 1
ATOM 1580 C C . ASP A 1 200 ? -27.613 -9.567 6.466 1.00 74.62 200 ASP A C 1
ATOM 1582 O O . ASP A 1 200 ? -28.332 -8.784 7.096 1.00 74.62 200 ASP A O 1
ATOM 1586 N N . LYS A 1 201 ? -26.628 -10.248 7.069 1.00 77.19 201 LYS A N 1
ATOM 1587 C CA . LYS A 1 201 ? -26.309 -10.084 8.499 1.00 77.19 201 LYS A CA 1
ATOM 1588 C C . LYS A 1 201 ? -25.751 -8.703 8.803 1.00 77.19 201 LYS A C 1
ATOM 1590 O O . LYS A 1 201 ? -26.203 -8.082 9.758 1.00 77.19 201 LYS A O 1
ATOM 1595 N N . MET A 1 202 ? -24.850 -8.192 7.967 1.00 74.56 202 MET A N 1
ATOM 1596 C CA . MET A 1 202 ? -24.277 -6.853 8.154 1.00 74.56 202 MET A CA 1
ATOM 1597 C C . MET A 1 202 ? -25.356 -5.763 8.058 1.00 74.56 202 MET A C 1
ATOM 1599 O O . MET A 1 202 ? -25.373 -4.810 8.834 1.00 74.56 202 MET A O 1
ATOM 1603 N N . LYS A 1 203 ? -26.316 -5.935 7.143 1.00 80.56 203 LYS A N 1
ATOM 1604 C CA . LYS A 1 203 ? -27.452 -5.019 6.983 1.00 80.56 203 LYS A CA 1
ATOM 1605 C C . LYS A 1 203 ? -28.448 -5.114 8.143 1.00 80.56 203 LYS A C 1
ATOM 1607 O O . LYS A 1 203 ? -29.048 -4.109 8.516 1.00 80.56 203 LYS A O 1
ATOM 1612 N N . ALA A 1 204 ? -28.639 -6.306 8.710 1.00 84.31 204 ALA A N 1
ATOM 1613 C CA . ALA A 1 204 ? -29.463 -6.505 9.899 1.00 84.31 204 ALA A CA 1
ATOM 1614 C C . ALA A 1 204 ? -28.809 -5.923 11.163 1.00 84.31 204 ALA A C 1
ATOM 1616 O O . ALA A 1 204 ? -29.512 -5.389 12.015 1.00 84.31 204 ALA A O 1
ATOM 1617 N N . GLU A 1 205 ? -27.483 -5.994 11.268 1.00 84.50 205 GLU A N 1
ATOM 1618 C CA . GLU A 1 205 ? -26.709 -5.424 12.373 1.00 84.50 205 GLU A CA 1
ATOM 1619 C C . GLU A 1 205 ? -26.743 -3.890 12.342 1.00 84.50 205 GLU A C 1
ATOM 1621 O O . GLU A 1 205 ? -27.100 -3.278 13.343 1.00 84.50 205 GLU A O 1
ATOM 1626 N N . GLN A 1 206 ? -26.564 -3.275 11.166 1.00 78.12 206 GLN A N 1
ATOM 1627 C CA . GLN A 1 206 ? -26.729 -1.823 10.994 1.00 78.12 206 GLN A CA 1
ATOM 1628 C C . GLN A 1 206 ? -28.136 -1.331 11.364 1.00 78.12 206 GLN A C 1
ATOM 1630 O O . GLN A 1 206 ? -28.286 -0.316 12.034 1.00 78.12 206 GLN A O 1
ATOM 1635 N N . ARG A 1 207 ? -29.189 -2.069 10.982 1.00 86.31 207 ARG A N 1
ATOM 1636 C CA . ARG A 1 207 ? -30.569 -1.712 11.361 1.00 86.31 207 ARG A CA 1
ATOM 1637 C C . ARG A 1 207 ? -30.800 -1.778 12.868 1.00 86.31 207 ARG A C 1
ATOM 1639 O O . ARG A 1 207 ? -31.545 -0.959 13.393 1.00 86.31 207 ARG A O 1
ATOM 1646 N N . LYS A 1 208 ? -30.177 -2.741 13.551 1.00 90.69 208 LYS A N 1
ATOM 1647 C CA . LYS A 1 208 ? -30.251 -2.849 15.012 1.00 90.69 208 LYS A CA 1
ATOM 1648 C C . LYS A 1 208 ? -29.516 -1.702 15.693 1.00 90.69 208 LYS A C 1
ATOM 1650 O O . LYS A 1 208 ? -30.071 -1.123 16.617 1.00 90.69 208 LYS A O 1
ATOM 1655 N N . GLU A 1 209 ? -28.332 -1.333 15.210 1.00 89.50 209 GLU A N 1
ATOM 1656 C CA . GLU A 1 209 ? -27.598 -0.170 15.724 1.00 89.50 209 GLU A CA 1
ATOM 1657 C C . GLU A 1 209 ? -28.402 1.130 15.551 1.00 89.50 209 GLU A C 1
ATOM 1659 O O . GLU A 1 209 ? -28.504 1.923 16.488 1.00 89.50 209 GLU A O 1
ATOM 1664 N N . ASP A 1 210 ? -29.051 1.320 14.397 1.00 89.44 210 ASP A N 1
ATOM 1665 C CA . ASP A 1 210 ? -29.919 2.476 14.145 1.00 89.44 210 ASP A CA 1
ATOM 1666 C C . ASP A 1 210 ? -31.159 2.494 15.063 1.00 89.44 210 ASP A C 1
ATOM 1668 O O . ASP A 1 210 ? -31.573 3.552 15.549 1.00 89.44 210 ASP A O 1
ATOM 1672 N N . GLU A 1 211 ? -31.776 1.335 15.315 1.00 91.19 211 GLU A N 1
ATOM 1673 C CA . GLU A 1 211 ? -32.902 1.203 16.249 1.00 91.19 211 GLU A CA 1
ATOM 1674 C C . GLU A 1 211 ? -32.476 1.473 17.698 1.00 91.19 211 GLU A C 1
ATOM 1676 O O . GLU A 1 211 ? -33.161 2.206 18.415 1.00 91.19 211 GLU A O 1
ATOM 1681 N N . GLU A 1 212 ? -31.324 0.956 18.123 1.00 90.94 212 GLU A N 1
ATOM 1682 C CA . GLU A 1 212 ? -30.760 1.199 19.453 1.00 90.94 212 GLU A CA 1
ATOM 1683 C C . GLU A 1 212 ? -30.392 2.674 19.658 1.00 90.94 212 GLU A C 1
ATOM 1685 O O . GLU A 1 212 ? -30.671 3.236 20.723 1.00 90.94 212 GLU A O 1
ATOM 1690 N N . ALA A 1 213 ? -29.849 3.337 18.633 1.00 92.62 213 ALA A N 1
ATOM 1691 C CA . ALA A 1 213 ? -29.569 4.770 18.664 1.00 92.62 213 ALA A CA 1
ATOM 1692 C C . ALA A 1 213 ? -30.853 5.594 18.856 1.00 92.62 213 ALA A C 1
ATOM 1694 O O . ALA A 1 213 ? -30.902 6.461 19.733 1.00 92.62 213 ALA A O 1
ATOM 1695 N N . ARG A 1 214 ? -31.926 5.271 18.119 1.00 93.75 214 ARG A N 1
ATOM 1696 C CA . ARG A 1 214 ? -33.237 5.932 18.267 1.00 93.75 214 ARG A CA 1
ATOM 1697 C C . ARG A 1 214 ? -33.861 5.700 19.640 1.00 93.75 214 ARG A C 1
ATOM 1699 O O . ARG A 1 214 ? -34.442 6.616 20.219 1.00 93.75 214 ARG A O 1
ATOM 1706 N N . ILE A 1 215 ? -33.745 4.486 20.178 1.00 91.06 215 ILE A N 1
ATOM 1707 C CA . ILE A 1 215 ? -34.249 4.163 21.519 1.00 91.06 215 ILE A CA 1
ATOM 1708 C C . ILE A 1 215 ? -33.462 4.940 22.581 1.00 91.06 215 ILE A C 1
ATOM 1710 O O . ILE A 1 215 ? -34.061 5.475 23.513 1.00 91.06 215 ILE A O 1
ATOM 1714 N N . SER A 1 216 ? -32.140 5.041 22.439 1.00 93.38 216 SER A N 1
ATOM 1715 C CA . SER A 1 216 ? -31.282 5.814 23.345 1.00 93.38 216 SER A CA 1
ATOM 1716 C C . SER A 1 216 ? -31.635 7.306 23.336 1.00 93.38 216 SER A C 1
ATOM 1718 O O . SER A 1 216 ? -31.771 7.923 24.397 1.00 93.38 216 SER A O 1
ATOM 1720 N N . GLU A 1 217 ? -31.869 7.873 22.151 1.00 93.88 217 GLU A N 1
ATOM 1721 C CA . GLU A 1 217 ? -32.291 9.265 21.987 1.00 93.88 217 GLU A CA 1
ATOM 1722 C C . GLU A 1 217 ? -33.650 9.514 22.659 1.00 93.88 217 GLU A C 1
ATOM 1724 O O . GLU A 1 217 ? -33.753 10.371 23.540 1.00 93.88 217 GLU A O 1
ATOM 1729 N N . MET A 1 218 ? -34.647 8.667 22.388 1.00 92.81 218 MET A N 1
ATOM 1730 C CA . MET A 1 218 ? -35.966 8.731 23.028 1.00 92.81 218 MET A CA 1
ATOM 1731 C C . MET A 1 218 ? -35.887 8.587 24.560 1.00 92.81 218 MET A C 1
ATOM 1733 O O . MET A 1 218 ? -36.575 9.290 25.303 1.00 92.81 218 MET A O 1
ATOM 1737 N N . GLN A 1 219 ? -35.018 7.711 25.074 1.00 88.50 219 GLN A N 1
ATOM 1738 C CA . GLN A 1 219 ? -34.784 7.581 26.517 1.00 88.50 219 GLN A CA 1
ATOM 1739 C C . GLN A 1 219 ? -34.150 8.839 27.122 1.00 88.50 219 GLN A C 1
ATOM 1741 O O . GLN A 1 219 ? -34.446 9.185 28.270 1.00 88.50 219 GLN A O 1
ATOM 1746 N N . SER A 1 220 ? -33.269 9.515 26.383 1.00 93.81 220 SER A N 1
ATOM 1747 C CA . SER A 1 220 ? -32.648 10.763 26.826 1.00 93.81 220 SER A CA 1
ATOM 1748 C C . SER A 1 220 ? -33.669 11.905 26.904 1.00 93.81 220 SER A C 1
ATOM 1750 O O . SER A 1 220 ? -33.692 12.633 27.901 1.00 93.81 220 SER A O 1
ATOM 1752 N N . GLU A 1 221 ? -34.588 11.983 25.939 1.00 93.00 221 GLU A N 1
ATOM 1753 C CA . GLU A 1 221 ? -35.686 12.952 25.916 1.00 93.00 221 GLU A CA 1
ATOM 1754 C C . GLU A 1 221 ? -36.682 12.713 27.054 1.00 93.00 221 GLU A C 1
ATOM 1756 O O . GLU A 1 221 ? -37.040 13.645 27.779 1.00 93.00 221 GLU A O 1
ATOM 1761 N N . LEU A 1 222 ? -37.069 11.456 27.297 1.00 92.06 222 LEU A N 1
ATOM 1762 C CA . LEU A 1 222 ? -37.933 11.099 28.426 1.00 92.06 222 LEU A CA 1
ATOM 1763 C C . LEU A 1 222 ? -37.293 11.471 29.770 1.00 92.06 222 LEU A C 1
ATOM 1765 O O . LEU A 1 222 ? -37.966 12.004 30.656 1.00 92.06 222 LEU A O 1
ATOM 1769 N N . LYS A 1 223 ? -35.982 11.251 29.926 1.00 92.94 223 LYS A N 1
ATOM 1770 C CA . LYS A 1 223 ? -35.240 11.667 31.128 1.00 92.94 223 LYS A CA 1
ATOM 1771 C C . LYS A 1 223 ? -35.185 13.188 31.272 1.00 92.94 223 LYS A C 1
ATOM 1773 O O . LYS A 1 223 ? -35.288 13.692 32.393 1.00 92.94 223 LYS A O 1
ATOM 1778 N N . ALA A 1 224 ? -35.033 13.926 30.172 1.00 92.44 224 ALA A N 1
ATOM 1779 C CA . ALA A 1 224 ? -35.058 15.385 30.186 1.00 92.44 224 ALA A CA 1
ATOM 1780 C C . ALA A 1 224 ? -36.436 15.910 30.621 1.00 9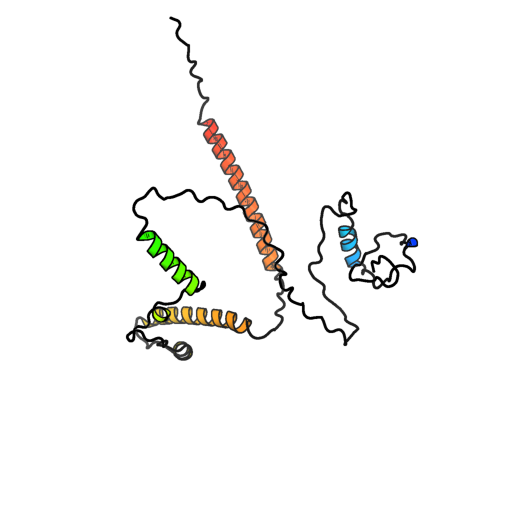2.44 224 ALA A C 1
ATOM 1782 O O . ALA A 1 224 ? -36.512 16.702 31.561 1.00 92.44 224 ALA A O 1
ATOM 1783 N N . MET A 1 225 ? -37.517 15.377 30.045 1.00 90.12 225 MET A N 1
ATOM 1784 C CA . MET A 1 225 ? -38.891 15.729 30.409 1.00 90.12 225 MET A CA 1
ATOM 1785 C C . MET A 1 225 ? -39.185 15.437 31.892 1.00 90.12 225 MET A C 1
ATOM 1787 O O . MET A 1 225 ? -39.725 16.285 32.603 1.00 90.12 225 MET A O 1
ATOM 1791 N N . GLN A 1 226 ? -38.768 14.275 32.408 1.00 84.38 226 GLN A N 1
ATOM 1792 C CA . GLN A 1 226 ? -38.917 13.936 33.830 1.00 84.38 226 GLN A CA 1
ATOM 1793 C C . GLN A 1 226 ? -38.149 14.899 34.743 1.00 84.38 226 GLN A C 1
ATOM 1795 O O . GLN A 1 226 ? -38.640 15.282 35.808 1.00 84.38 226 GLN A O 1
ATOM 1800 N N . LYS A 1 227 ? -36.945 15.316 34.336 1.00 88.25 227 LYS A N 1
ATOM 1801 C CA . LYS A 1 227 ? -36.129 16.279 35.082 1.00 88.25 227 LYS A CA 1
ATOM 1802 C C . LYS A 1 227 ? -36.778 17.662 35.112 1.00 88.25 227 LYS A C 1
ATOM 1804 O O . LYS A 1 227 ? -36.745 18.315 36.156 1.00 88.25 227 LYS A O 1
ATOM 1809 N N .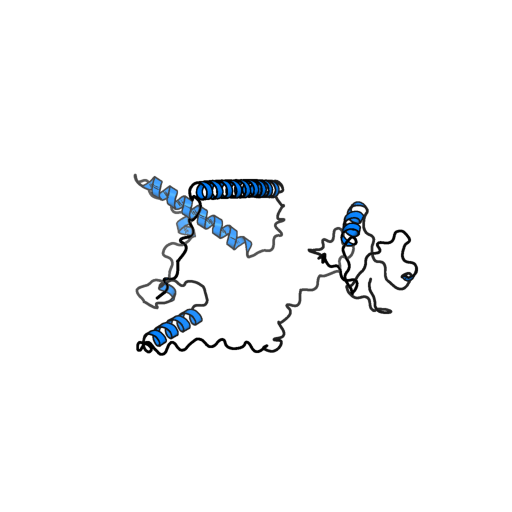 GLU A 1 228 ? -37.371 18.103 34.008 1.00 86.69 228 GLU A N 1
ATOM 1810 C CA . GLU A 1 228 ? -38.127 19.356 33.946 1.00 86.69 228 GLU A CA 1
ATOM 1811 C C . GLU A 1 228 ? -39.393 19.301 34.800 1.00 86.69 228 GLU A C 1
ATOM 1813 O O . GLU A 1 228 ? -39.635 20.215 35.588 1.00 86.69 228 GLU A O 1
ATOM 1818 N N . TYR A 1 229 ? -40.130 18.192 34.750 1.00 86.12 229 TYR A N 1
ATOM 1819 C CA . TYR A 1 229 ? -41.297 17.961 35.598 1.00 86.12 229 TYR A CA 1
ATOM 1820 C C . TYR A 1 229 ? -40.939 17.979 37.097 1.00 86.12 229 TYR A C 1
ATOM 1822 O O . TYR A 1 229 ? -41.560 18.686 37.890 1.00 86.12 229 TYR A O 1
ATOM 1830 N N . LEU A 1 230 ? -39.861 17.295 37.496 1.00 79.50 230 LEU A N 1
ATOM 1831 C CA . LEU A 1 230 ? -39.346 17.319 38.872 1.00 79.50 230 LEU A CA 1
ATOM 1832 C C . LEU A 1 230 ? -38.869 18.712 39.304 1.00 79.50 230 LEU A C 1
ATOM 1834 O O . LEU A 1 230 ? -38.999 19.079 40.475 1.00 79.50 230 LEU A O 1
ATOM 1838 N N . LYS A 1 231 ? -38.313 19.497 38.376 1.00 82.88 231 LYS A N 1
ATOM 1839 C CA . LYS A 1 231 ? -37.898 20.884 38.619 1.00 82.88 231 LYS A CA 1
ATOM 1840 C C . LYS A 1 231 ? -39.102 21.815 38.778 1.00 82.88 231 LYS A C 1
ATOM 1842 O O . LYS A 1 231 ? -39.027 22.724 39.594 1.00 82.88 231 LYS A O 1
ATOM 1847 N N . ALA A 1 232 ? -40.197 21.572 38.060 1.00 81.06 232 ALA A N 1
ATOM 1848 C CA . ALA A 1 232 ? -41.452 22.302 38.230 1.00 81.06 232 ALA A CA 1
ATOM 1849 C C . ALA A 1 232 ? -42.132 21.978 39.574 1.00 81.06 232 ALA A C 1
ATOM 1851 O O . ALA A 1 232 ? -42.688 22.871 40.209 1.00 81.06 232 ALA A O 1
ATOM 1852 N N . ILE A 1 233 ? -42.028 20.730 40.051 1.00 78.69 233 ILE A N 1
ATOM 1853 C CA . ILE A 1 233 ? -42.541 20.320 41.372 1.00 78.69 233 ILE A CA 1
ATOM 1854 C C . ILE A 1 233 ? -41.685 20.890 42.517 1.00 78.69 233 ILE A C 1
ATOM 1856 O O . ILE A 1 233 ? -42.216 21.310 43.548 1.00 78.69 233 ILE A O 1
ATOM 1860 N N . ARG A 1 234 ? -40.354 20.942 42.364 1.00 69.69 234 ARG A N 1
ATOM 1861 C CA . ARG A 1 234 ? -39.454 21.623 43.313 1.00 69.69 234 ARG A CA 1
ATOM 1862 C C . ARG A 1 234 ? -39.541 23.145 43.122 1.00 69.69 234 ARG A C 1
ATOM 1864 O O . ARG A 1 234 ? -38.689 23.742 42.474 1.00 69.69 234 ARG A O 1
ATOM 1871 N N . GLY A 1 235 ? -40.548 23.777 43.722 1.00 64.69 235 GLY A N 1
ATOM 1872 C CA . GLY A 1 235 ? -40.672 25.241 43.778 1.00 64.69 235 GLY A CA 1
ATOM 1873 C C . GLY A 1 235 ? -39.413 25.968 44.310 1.00 64.69 235 GLY A C 1
ATOM 1874 O O . GLY A 1 235 ? -38.510 25.341 44.879 1.00 64.69 235 GLY A O 1
ATOM 1875 N N . PRO A 1 236 ? -39.312 27.302 44.129 1.00 61.66 236 PRO A N 1
ATOM 1876 C CA . PRO A 1 236 ? -38.087 28.058 44.387 1.00 61.66 236 PRO A CA 1
ATOM 1877 C C . PRO A 1 236 ? -37.658 27.992 45.861 1.00 61.66 236 PRO A C 1
ATOM 1879 O O . PRO A 1 236 ? -38.441 28.267 46.770 1.00 61.66 236 PRO A O 1
ATOM 1882 N N . LYS A 1 237 ? -36.380 27.662 46.106 1.00 60.09 237 LYS A N 1
ATOM 1883 C CA . LYS A 1 237 ? -35.777 27.685 47.449 1.00 60.09 237 LYS A CA 1
ATOM 1884 C C . LYS A 1 237 ? -35.845 29.104 48.026 1.00 60.09 237 LYS A C 1
ATOM 1886 O O . LYS A 1 237 ? -35.114 29.987 47.579 1.00 60.09 237 LYS A O 1
ATOM 1891 N N . GLN A 1 238 ? -36.666 29.303 49.056 1.00 54.94 238 GLN A N 1
ATOM 1892 C CA . GLN A 1 238 ? -36.626 30.505 49.888 1.00 54.94 238 GLN A CA 1
ATOM 1893 C C . GLN A 1 238 ? -35.256 30.595 50.578 1.00 54.94 238 GLN A 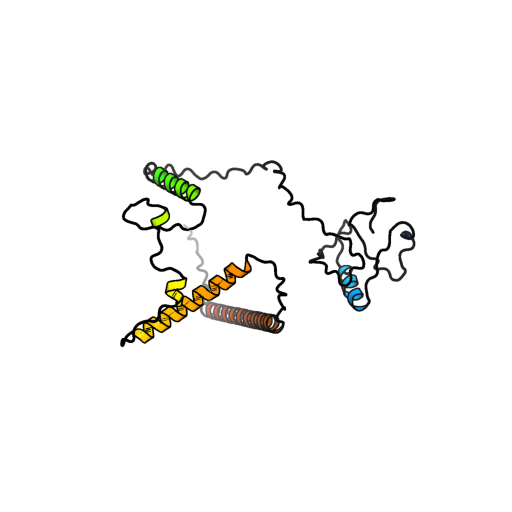C 1
ATOM 1895 O O . GLN A 1 238 ? -34.889 29.737 51.384 1.00 54.94 238 GLN A O 1
ATOM 1900 N N . LYS A 1 239 ? -34.477 31.632 50.247 1.00 54.44 239 LYS A N 1
ATOM 1901 C CA . LYS A 1 239 ? -33.257 31.987 50.981 1.00 54.44 239 LYS A CA 1
ATOM 1902 C C . LYS A 1 239 ? -33.667 32.486 52.370 1.00 54.44 239 LYS A C 1
ATOM 1904 O O . LYS A 1 239 ? -34.226 33.571 52.490 1.00 54.44 239 LYS A O 1
ATOM 1909 N N . LYS A 1 240 ? -33.395 31.704 53.420 1.00 51.66 240 LYS A N 1
ATOM 1910 C CA . LYS A 1 240 ? -33.447 32.200 54.803 1.00 51.66 240 LYS A CA 1
ATOM 1911 C C . LYS A 1 240 ? -32.267 33.151 55.009 1.00 51.66 240 LYS A C 1
ATOM 1913 O O . LYS A 1 240 ? -31.127 32.702 55.095 1.00 51.66 240 LYS A O 1
ATOM 1918 N N . ASN A 1 241 ? -32.545 34.452 55.058 1.00 45.06 241 ASN A N 1
ATOM 1919 C CA . ASN A 1 241 ? -31.589 35.458 55.508 1.00 45.06 241 ASN A CA 1
ATOM 1920 C C . ASN A 1 241 ? -31.266 35.198 56.987 1.00 45.06 241 ASN A C 1
ATOM 1922 O O . ASN A 1 241 ? -32.142 35.314 57.842 1.00 45.06 241 ASN A O 1
ATOM 1926 N N . GLN A 1 242 ? -30.016 34.845 57.283 1.00 49.56 242 GLN A N 1
ATOM 1927 C CA . GLN A 1 242 ? -29.464 34.963 58.629 1.00 49.56 242 GLN A CA 1
ATOM 1928 C C . GLN A 1 242 ? -29.219 36.453 58.887 1.00 49.56 242 GLN A C 1
ATOM 1930 O O . GLN A 1 242 ? -28.250 37.025 58.395 1.00 49.56 242 GLN A O 1
ATOM 1935 N N . GLN A 1 243 ? -30.132 37.098 59.613 1.00 46.62 243 GLN A N 1
ATOM 1936 C CA . GLN A 1 243 ? -29.837 38.362 60.278 1.00 46.62 243 GLN A CA 1
ATOM 1937 C C . GLN A 1 243 ? -28.936 38.039 61.472 1.00 46.62 243 GLN A C 1
ATOM 1939 O O . GLN A 1 243 ? -29.368 37.395 62.428 1.00 46.62 243 GLN A O 1
ATOM 1944 N N . GLY A 1 244 ? -27.666 38.432 61.370 1.00 44.06 244 GLY A N 1
ATOM 1945 C CA . GLY A 1 244 ? -26.750 38.482 62.500 1.00 44.06 244 GLY A CA 1
ATOM 1946 C C . GLY A 1 244 ? -27.266 39.495 63.515 1.00 44.06 244 GLY A C 1
ATOM 1947 O O . GLY A 1 244 ? -27.496 40.656 63.183 1.00 44.06 244 GLY A O 1
ATOM 1948 N N . ILE A 1 245 ? -27.497 39.004 64.726 1.00 47.94 245 ILE A N 1
ATOM 1949 C CA . ILE A 1 245 ? -27.923 39.748 65.906 1.00 47.94 245 ILE A CA 1
ATOM 1950 C C . ILE A 1 245 ? -26.767 40.651 66.347 1.00 47.94 245 ILE A C 1
ATOM 1952 O O . ILE A 1 245 ? -25.659 40.173 66.576 1.00 47.94 245 ILE A O 1
ATOM 1956 N N . SER A 1 246 ? -27.039 41.951 66.457 1.00 43.28 246 SER A N 1
ATOM 1957 C CA . SER A 1 246 ? -26.232 42.893 67.228 1.00 43.28 246 SER A CA 1
ATOM 1958 C C . SER A 1 246 ? -26.499 42.692 68.719 1.00 43.28 246 SER A C 1
ATOM 1960 O O . SER A 1 246 ? -27.661 42.779 69.123 1.00 43.28 246 SER A O 1
ATOM 1962 N N . LEU A 1 247 ? -25.443 42.480 69.505 1.00 40.94 247 LEU A N 1
ATOM 1963 C CA . LEU A 1 247 ? -25.256 42.969 70.878 1.00 40.94 247 LEU A CA 1
ATOM 1964 C C . LEU A 1 247 ? -23.788 42.780 71.269 1.00 40.94 247 LEU A C 1
ATOM 1966 O O . LEU A 1 247 ? -23.279 41.654 71.075 1.00 40.94 247 LEU A O 1
#

Radius of gyration: 35.32 Å; chains: 1; bounding box: 64×92×87 Å

Secondary structure (DSSP, 8-state):
---SSTT---S-------TT--GGGTTTS-------HHHHHHHHHHH-S-B-TTS-BSS---------S----SS-PPPP-------------PPPP-----TTSTTTTHHHHHHHHHHHHHHHSTTS---HHHH---TTS--S-SS-HHHHHS-PPP--TTHHHHHHHHHHHHHHHHHHHHHHHTTSS---------HHHHHHHHHHHHHHHHHHHHHHHHHHHHHHHHHHHS---------PPP-